Protein AF-0000000078706453 (afdb_homodimer)

Solvent-accessible surface area (backbone atoms only — not comparable to full-atom values): 15815 Å² total; per-residue (Å²): 134,84,76,73,79,71,62,78,76,78,76,76,81,75,74,75,85,82,60,60,55,85,81,41,44,54,30,27,46,33,37,34,39,45,59,53,57,76,75,46,56,53,26,55,54,39,40,42,48,39,47,6,46,48,45,36,50,68,76,36,65,79,41,66,50,44,45,57,46,61,72,40,63,81,70,66,45,67,46,39,27,22,29,65,38,68,71,56,47,52,50,49,50,51,52,29,44,75,69,64,50,60,64,32,71,26,57,46,74,90,79,69,37,78,47,20,34,12,37,56,47,33,41,41,82,62,46,50,64,57,51,70,74,46,84,55,39,76,29,71,127,132,83,77,73,79,72,64,78,77,79,76,76,80,74,74,74,84,83,61,61,54,86,82,42,43,56,30,27,46,32,38,34,39,44,60,53,58,75,74,44,56,52,23,54,53,39,39,41,49,36,48,6,47,49,45,37,49,69,76,37,64,79,39,66,49,47,45,58,45,60,71,39,63,81,70,64,44,68,46,41,28,23,27,64,38,68,70,55,47,51,52,49,51,53,53,29,42,76,67,64,51,61,63,30,72,27,56,45,76,90,80,68,38,76,48,21,34,12,37,54,46,32,40,41,82,61,47,51,63,56,51,70,73,47,84,54,39,77,30,70,124

InterPro domains:
  IPR002833 Peptidyl-tRNA hydrolase, PTH2 [PF01981] (26-127)
  IPR023476 Peptidyl-tRNA hydrolase II domain superfamily [G3DSA:3.40.1490.10] (22-135)
  IPR023476 Peptidyl-tRNA hydrolase II domain superfamily [SSF102462] (26-127)
  IPR042237 Putative peptidyl-tRNA hydrolase PTRHD1 [PTHR46194] (12-135)

pLDDT: mean 88.77, std 21.83, range [23.48, 98.94]

Organism: Batrachochytrium dendrobatidis (strain JAM81 / FGSC 10211) (NCBI:txid684364)

Secondary structure (DSSP, 8-state):
-----------GGGSS----TTTS-EEEEEEEEHHHHTTS-HHHHHHHHHHHHHHHHHH-TT-HHHHHHHTTGGG-EEEEEEESSHHHHHHHHHHHHHTT--EEEEEETTTTEEEEEEEPPEEHHHHHHHHHTSS-EE---/-----------GGGSS----TTTS-EEEEEEEEHHHHTTS-HHHHHHHHHHHHHHHHHH-TT-HHHHHHHTTGGG-EEEEEEESSHHHHHHHHHHHHHTT--EEEEEETTTTEEEEEEEPPEEHHHHHHHHHTSS-EE---

Radius of gyration: 18.77 Å; Cα contacts (8 Å, |Δi|>4): 451; chains: 2; bounding box: 36×54×50 Å

Sequence (282 aa):
MSATLDCALDSNLASRIQSNPADDPLVMYIVLRKDLAKTWPSGSMVTQACHAVTKVLAKHPTDSRVVEYLDKLETMHKVVLGIKNLGQLRKLQELMCEAAMDHEEWVELPEDTVTAIATLPYRRSVALPFFKTTRCELYKNMSATLDCALDSNLASRIQSNPADDPLVMYIVLRKDLAKTWPSGSMVTQACHAVTKVLAKHPTDSRVVEYLDKLETMHKVVLGIKNLGQLRKLQELMCEAAMDHEEWVELPEDTVTAIATLPYRRSVALPFFKTTRCELYKN

Structure (mmCIF, N/CA/C/O backbone):
data_AF-0000000078706453-model_v1
#
loop_
_entity.id
_entity.type
_entity.pdbx_description
1 polymer 'peptidyl-tRNA hydrolase'
#
loop_
_atom_site.group_PDB
_atom_site.id
_atom_site.type_symbol
_atom_site.label_atom_id
_atom_site.label_alt_id
_atom_site.label_comp_id
_atom_site.label_asym_id
_atom_site.label_entity_id
_atom_site.label_seq_id
_atom_site.pdbx_PDB_ins_code
_atom_site.Cartn_x
_atom_site.Cartn_y
_atom_site.Cartn_z
_atom_site.occupancy
_atom_site.B_iso_or_equiv
_atom_site.auth_seq_id
_atom_site.auth_comp_id
_atom_site.auth_asym_id
_atom_site.auth_atom_id
_atom_site.pdbx_PDB_model_num
ATOM 1 N N . MET A 1 1 ? 7.832 -26.594 15.102 1 23.48 1 MET A N 1
ATOM 2 C CA . MET A 1 1 ? 8.984 -26.5 14.211 1 23.48 1 MET A CA 1
ATOM 3 C C . MET A 1 1 ? 8.562 -26 12.836 1 23.48 1 MET A C 1
ATOM 5 O O . MET A 1 1 ? 8.016 -26.75 12.031 1 23.48 1 MET A O 1
ATOM 9 N N . SER A 1 2 ? 8 -24.766 12.758 1 26.67 2 SER A N 1
ATOM 10 C CA . SER A 1 2 ? 7.262 -24.156 11.656 1 26.67 2 SER A CA 1
ATOM 11 C C . SER A 1 2 ? 8.125 -24.047 10.406 1 26.67 2 SER A C 1
ATOM 13 O O . SER A 1 2 ? 9.18 -23.406 10.43 1 26.67 2 SER A O 1
ATOM 15 N N . ALA A 1 3 ? 8.211 -25.062 9.578 1 33.06 3 ALA A N 1
ATOM 16 C CA . ALA A 1 3 ? 9.078 -25.234 8.414 1 33.06 3 ALA A CA 1
ATOM 17 C C . ALA A 1 3 ? 8.891 -24.094 7.422 1 33.06 3 ALA A C 1
ATOM 19 O O . ALA A 1 3 ? 7.773 -23.844 6.949 1 33.06 3 ALA A O 1
ATOM 20 N N . THR A 1 4 ? 9.688 -23.062 7.535 1 34.81 4 THR A N 1
ATOM 21 C CA . THR A 1 4 ? 9.867 -22 6.555 1 34.81 4 THR A CA 1
ATOM 22 C C . THR A 1 4 ? 10.188 -22.578 5.18 1 34.81 4 THR A C 1
ATOM 24 O O . THR A 1 4 ? 11.188 -23.266 5.008 1 34.81 4 THR A O 1
ATOM 27 N N . LEU A 1 5 ? 9.258 -22.953 4.402 1 34.12 5 LEU A N 1
ATOM 28 C CA . LEU A 1 5 ? 9.531 -23.406 3.041 1 34.12 5 LEU A CA 1
ATOM 29 C C . LEU A 1 5 ? 10.367 -22.375 2.291 1 34.12 5 LEU A C 1
ATOM 31 O O . LEU A 1 5 ? 9.883 -21.281 1.978 1 34.12 5 LEU A O 1
ATOM 35 N N . ASP A 1 6 ? 11.602 -22.281 2.623 1 36.31 6 ASP A N 1
ATOM 36 C CA . ASP A 1 6 ? 12.555 -21.516 1.824 1 36.31 6 ASP A CA 1
ATOM 37 C C . ASP A 1 6 ? 12.516 -21.938 0.359 1 36.31 6 ASP A C 1
ATOM 39 O O . ASP A 1 6 ? 12.867 -23.078 0.027 1 36.31 6 ASP A O 1
ATOM 43 N N . CYS A 1 7 ? 11.555 -21.484 -0.383 1 41.12 7 CYS A N 1
ATOM 44 C CA . CYS A 1 7 ? 11.602 -21.734 -1.818 1 41.12 7 CYS A CA 1
ATOM 45 C C . CYS A 1 7 ? 12.961 -21.344 -2.396 1 41.12 7 CYS A C 1
ATOM 47 O O . CYS A 1 7 ? 13.406 -20.219 -2.234 1 41.12 7 CYS A O 1
ATOM 49 N N . ALA A 1 8 ? 13.938 -22.172 -2.438 1 39.06 8 ALA A N 1
ATOM 50 C CA . ALA A 1 8 ? 15.242 -22.031 -3.07 1 39.06 8 ALA A CA 1
ATOM 51 C C . ALA A 1 8 ? 15.125 -21.375 -4.445 1 39.06 8 ALA A C 1
ATOM 53 O O . ALA A 1 8 ? 14.352 -21.844 -5.289 1 39.06 8 ALA A O 1
ATOM 54 N N . LEU A 1 9 ? 15.477 -20.016 -4.652 1 38.59 9 LEU A N 1
ATOM 55 C CA . LEU A 1 9 ? 15.453 -19.062 -5.758 1 38.59 9 LEU A CA 1
ATOM 56 C C . LEU A 1 9 ? 16.312 -19.562 -6.918 1 38.59 9 LEU A C 1
ATOM 58 O O . LEU A 1 9 ? 17.5 -19.812 -6.746 1 38.59 9 LEU A O 1
ATOM 62 N N . ASP A 1 10 ? 15.875 -20.453 -7.738 1 33.09 10 ASP A N 1
ATOM 63 C CA . ASP A 1 10 ? 16.594 -20.562 -9 1 33.09 10 ASP A CA 1
ATOM 64 C C . ASP A 1 10 ? 16.516 -19.25 -9.789 1 33.09 10 ASP A C 1
ATOM 66 O O . ASP A 1 10 ? 15.422 -18.797 -10.117 1 33.09 10 ASP A O 1
ATOM 70 N N . SER A 1 11 ? 17.453 -18.281 -9.688 1 37.62 11 SER A N 1
ATOM 71 C CA . SER A 1 11 ? 17.688 -16.953 -10.242 1 37.62 11 SER A CA 1
ATOM 72 C C . SER A 1 11 ? 17.625 -16.969 -11.766 1 37.62 11 SER A C 1
ATOM 74 O O . SER A 1 11 ? 17.734 -15.914 -12.406 1 37.62 11 SER A O 1
ATOM 76 N N . ASN A 1 12 ? 17.594 -18.078 -12.484 1 36.5 12 ASN A N 1
ATOM 77 C CA . ASN A 1 12 ? 18.078 -18.078 -13.859 1 36.5 12 ASN A CA 1
ATOM 78 C C . ASN A 1 12 ? 17.031 -17.531 -14.82 1 36.5 12 ASN A C 1
ATOM 80 O O . ASN A 1 12 ? 17.234 -17.547 -16.047 1 36.5 12 ASN A O 1
ATOM 84 N N . LEU A 1 13 ? 15.789 -17.297 -14.477 1 36.09 13 LEU A N 1
ATOM 85 C CA . LEU A 1 13 ? 14.789 -17.062 -15.516 1 36.09 13 LEU A CA 1
ATOM 86 C C . LEU A 1 13 ? 14.914 -15.656 -16.094 1 36.09 13 LEU A C 1
ATOM 88 O O . LEU A 1 13 ? 14.164 -15.281 -17 1 36.09 13 LEU A O 1
ATOM 92 N N . ALA A 1 14 ? 15.836 -14.828 -15.633 1 34.28 14 ALA A N 1
ATOM 93 C CA . ALA A 1 14 ? 15.758 -13.406 -15.953 1 34.28 14 ALA A CA 1
ATOM 94 C C . ALA A 1 14 ? 16.219 -13.133 -17.375 1 34.28 14 ALA A C 1
ATOM 96 O O . ALA A 1 14 ? 16.281 -11.977 -17.812 1 34.28 14 ALA A O 1
ATOM 97 N N . SER A 1 15 ? 16.906 -13.906 -18.078 1 31.95 15 SER A N 1
ATOM 98 C CA . SER A 1 15 ? 17.75 -13.406 -19.172 1 31.95 15 SER A CA 1
ATOM 99 C C . SER A 1 15 ? 16.891 -12.961 -20.359 1 31.95 15 SER A C 1
ATOM 101 O O . SER A 1 15 ? 17.359 -12.188 -21.203 1 31.95 15 SER A O 1
ATOM 103 N N . ARG A 1 16 ? 15.891 -13.688 -20.906 1 36.03 16 ARG A N 1
ATOM 104 C CA . ARG A 1 16 ? 15.766 -13.766 -22.359 1 36.03 16 ARG A CA 1
ATOM 105 C C . ARG A 1 16 ? 15.164 -12.484 -22.938 1 36.03 16 ARG A C 1
ATOM 107 O O . ARG A 1 16 ? 15.641 -11.961 -23.938 1 36.03 16 ARG A O 1
ATOM 114 N N . ILE A 1 17 ? 13.742 -12.18 -22.891 1 39.88 17 ILE A N 1
ATOM 115 C CA . ILE A 1 17 ? 13.07 -11.492 -23.984 1 39.88 17 ILE A CA 1
ATOM 116 C C . ILE A 1 17 ? 13.125 -9.984 -23.75 1 39.88 17 ILE A C 1
ATOM 118 O O . ILE A 1 17 ? 12.625 -9.484 -22.75 1 39.88 17 ILE A O 1
ATOM 122 N N . GLN A 1 18 ? 14.031 -9.32 -24.375 1 40.59 18 GLN A N 1
ATOM 123 C CA . GLN A 1 18 ? 14.227 -7.875 -24.391 1 40.59 18 GLN A CA 1
ATOM 124 C C . GLN A 1 18 ? 12.977 -7.156 -24.906 1 40.59 18 GLN A C 1
ATOM 126 O O . GLN A 1 18 ? 12.805 -7 -26.109 1 40.59 18 GLN A O 1
ATOM 131 N N . SER A 1 19 ? 11.758 -7.5 -24.688 1 48.19 19 SER A N 1
ATOM 132 C CA . SER A 1 19 ? 10.633 -6.668 -25.109 1 48.19 19 SER A CA 1
ATOM 133 C C . SER A 1 19 ? 10.734 -5.266 -24.531 1 48.19 19 SER A C 1
ATOM 135 O O . SER A 1 19 ? 11.367 -5.059 -23.5 1 48.19 19 SER A O 1
ATOM 137 N N . ASN A 1 20 ? 10.539 -4.277 -25.406 1 54.31 20 ASN A N 1
ATOM 138 C CA . ASN A 1 20 ? 10.453 -2.889 -24.969 1 54.31 20 ASN A CA 1
ATOM 139 C C . ASN A 1 20 ? 9.695 -2.758 -23.656 1 54.31 20 ASN A C 1
ATOM 141 O O . ASN A 1 20 ? 8.562 -3.219 -23.547 1 54.31 20 ASN A O 1
ATOM 145 N N . PRO A 1 21 ? 10.453 -2.414 -22.656 1 62.72 21 PRO A N 1
ATOM 146 C CA . PRO A 1 21 ? 9.859 -2.312 -21.328 1 62.72 21 PRO A CA 1
ATOM 147 C C . PRO A 1 21 ? 8.5 -1.627 -21.328 1 62.72 21 PRO A C 1
ATOM 149 O O . PRO A 1 21 ? 7.637 -1.954 -20.516 1 62.72 21 PRO A O 1
ATOM 152 N N . ALA A 1 22 ? 8.375 -0.777 -22.234 1 68 22 ALA A N 1
ATOM 153 C CA . ALA A 1 22 ? 7.094 -0.075 -22.25 1 68 22 ALA A CA 1
ATOM 154 C C . ALA A 1 22 ? 5.957 -1.017 -22.625 1 68 22 ALA A C 1
ATOM 156 O O . ALA A 1 22 ? 4.816 -0.833 -22.203 1 68 22 ALA A O 1
ATOM 157 N N . ASP A 1 23 ? 6.219 -1.969 -23.344 1 87.25 23 ASP A N 1
ATOM 158 C CA . ASP A 1 23 ? 5.195 -2.887 -23.828 1 87.25 23 ASP A CA 1
ATOM 159 C C . ASP A 1 23 ? 4.961 -4.027 -22.844 1 87.25 23 ASP A C 1
ATOM 161 O O . ASP A 1 23 ? 3.934 -4.707 -22.891 1 87.25 23 ASP A O 1
ATOM 165 N N . ASP A 1 24 ? 5.867 -4.133 -21.969 1 96.69 24 ASP A N 1
ATOM 166 C CA . ASP A 1 24 ? 5.785 -5.184 -20.953 1 96.69 24 ASP A CA 1
ATOM 167 C C . ASP A 1 24 ? 6.211 -4.668 -19.594 1 96.69 24 ASP A C 1
ATOM 169 O O . ASP A 1 24 ? 7.277 -5.031 -19.094 1 96.69 24 ASP A O 1
ATOM 173 N N . PRO A 1 25 ? 5.367 -3.865 -18.938 1 97.62 25 PRO A N 1
ATOM 174 C CA . PRO A 1 25 ? 5.746 -3.209 -17.688 1 97.62 25 PRO A CA 1
ATOM 175 C C . PRO A 1 25 ? 5.941 -4.195 -16.547 1 97.62 25 PRO A C 1
ATOM 177 O O . PRO A 1 25 ? 5.363 -5.285 -16.562 1 97.62 25 PRO A O 1
ATOM 180 N N . LEU A 1 26 ? 6.801 -3.82 -15.594 1 98.69 26 LEU A N 1
ATOM 181 C CA . LEU A 1 26 ? 6.848 -4.488 -14.297 1 98.69 26 LEU A CA 1
ATOM 182 C C . LEU A 1 26 ? 5.594 -4.18 -13.484 1 98.69 26 LEU A C 1
ATOM 184 O O . LEU A 1 26 ? 5.184 -3.021 -13.383 1 98.69 26 LEU A O 1
ATOM 188 N N . VAL A 1 27 ? 5.016 -5.289 -12.922 1 98.81 27 VAL A N 1
ATOM 189 C CA . VAL A 1 27 ? 3.771 -5.164 -12.164 1 98.81 27 VAL A CA 1
ATOM 190 C C . VAL A 1 27 ? 3.9 -5.898 -10.828 1 98.81 27 VAL A C 1
ATOM 192 O O . VAL A 1 27 ? 4.375 -7.035 -10.781 1 98.81 27 VAL A O 1
ATOM 195 N N . MET A 1 28 ? 3.553 -5.25 -9.75 1 98.94 28 MET A N 1
ATOM 196 C CA . MET A 1 28 ? 3.391 -5.926 -8.461 1 98.94 28 MET A CA 1
ATOM 197 C C . MET A 1 28 ? 1.955 -6.406 -8.281 1 98.94 28 MET A C 1
ATOM 199 O O . MET A 1 28 ? 1.01 -5.652 -8.516 1 98.94 28 MET A O 1
ATOM 203 N N . TYR A 1 29 ? 1.796 -7.641 -7.906 1 98.94 29 TYR A N 1
ATOM 204 C CA . TYR A 1 29 ? 0.479 -8.172 -7.578 1 98.94 29 TYR A CA 1
ATOM 205 C C . TYR A 1 29 ? 0.289 -8.266 -6.066 1 98.94 29 TYR A C 1
ATOM 207 O O . TYR A 1 29 ? 1.188 -8.703 -5.348 1 98.94 29 TYR A O 1
ATOM 215 N N . ILE A 1 30 ? -0.858 -7.852 -5.629 1 98.94 30 ILE A N 1
ATOM 216 C CA . ILE A 1 30 ? -1.277 -7.891 -4.234 1 98.94 30 ILE A CA 1
ATOM 217 C C . ILE A 1 30 ? -2.551 -8.727 -4.098 1 98.94 30 ILE A C 1
ATOM 219 O O . ILE A 1 30 ? -3.494 -8.555 -4.875 1 98.94 30 ILE A O 1
ATOM 223 N N . VAL A 1 31 ? -2.566 -9.617 -3.152 1 98.94 31 VAL A N 1
ATOM 224 C CA . VAL A 1 31 ? -3.732 -10.477 -2.963 1 98.94 31 VAL A CA 1
ATOM 225 C C . VAL A 1 31 ? -4.289 -10.281 -1.555 1 98.94 31 VAL A C 1
ATOM 227 O O . VAL A 1 31 ? -3.568 -10.438 -0.568 1 98.94 31 VAL A O 1
ATOM 230 N N . LEU A 1 32 ? -5.523 -9.992 -1.496 1 98.94 32 LEU A N 1
ATOM 231 C CA . LEU A 1 32 ? -6.223 -9.781 -0.233 1 98.94 32 LEU A CA 1
ATOM 232 C C . LEU A 1 32 ? -7.223 -10.898 0.034 1 98.94 32 LEU A C 1
ATOM 234 O O . LEU A 1 32 ? -7.898 -11.367 -0.886 1 98.94 32 LEU A O 1
ATOM 238 N N . ARG A 1 33 ? -7.301 -11.266 1.287 1 98.81 33 ARG A N 1
ATOM 239 C CA . ARG A 1 33 ? -8.336 -12.211 1.696 1 98.81 33 ARG A CA 1
ATOM 240 C C . ARG A 1 33 ? -9.711 -11.562 1.684 1 98.81 33 ARG A C 1
ATOM 242 O O . ARG A 1 33 ? -9.961 -10.617 2.434 1 98.81 33 ARG A O 1
ATOM 249 N N . LYS A 1 34 ? -10.633 -12.141 0.997 1 98.56 34 LYS A N 1
ATOM 250 C CA . LYS A 1 34 ? -11.961 -11.57 0.811 1 98.56 34 LYS A CA 1
ATOM 251 C C . LYS A 1 34 ? -12.859 -11.875 2.004 1 98.56 34 LYS A C 1
ATOM 253 O O . LYS A 1 34 ? -13.781 -11.109 2.307 1 98.56 34 LYS A O 1
ATOM 258 N N . ASP A 1 35 ? -12.695 -13.008 2.65 1 98.5 35 ASP A N 1
ATOM 259 C CA . ASP A 1 35 ? -13.508 -13.312 3.822 1 98.5 35 ASP A CA 1
ATOM 260 C C . ASP A 1 35 ? -13.32 -12.258 4.91 1 98.5 35 ASP A C 1
ATOM 262 O O . ASP A 1 35 ? -14.273 -11.898 5.609 1 98.5 35 ASP A O 1
ATOM 266 N N . LEU A 1 36 ? -12.109 -11.695 5.062 1 98.38 36 LEU A N 1
ATOM 267 C CA . LEU A 1 36 ? -11.844 -10.641 6.027 1 98.38 36 LEU A CA 1
ATOM 268 C C . LEU A 1 36 ? -12.523 -9.344 5.613 1 98.38 36 LEU A C 1
ATOM 270 O O . LEU A 1 36 ? -13 -8.586 6.461 1 98.38 36 LEU A O 1
ATOM 274 N N . ALA A 1 37 ? -12.578 -9.125 4.371 1 97.25 37 ALA A N 1
ATOM 275 C CA . ALA A 1 37 ? -13.141 -7.883 3.836 1 97.25 37 ALA A CA 1
ATOM 276 C C . ALA A 1 37 ? -14.633 -7.777 4.141 1 97.25 37 ALA A C 1
ATOM 278 O O . ALA A 1 37 ? -15.211 -6.691 4.051 1 97.25 37 ALA A O 1
ATOM 279 N N . LYS A 1 38 ? -15.266 -8.836 4.422 1 96.44 38 LYS A N 1
ATOM 280 C CA . LYS A 1 38 ? -16.688 -8.836 4.746 1 96.44 38 LYS A CA 1
ATOM 281 C C . LYS A 1 38 ? -16.938 -8.188 6.105 1 96.44 38 LYS A C 1
ATOM 283 O O . LYS A 1 38 ? -18.031 -7.66 6.348 1 96.44 38 LYS A O 1
ATOM 288 N N . THR A 1 39 ? -15.93 -8.281 6.957 1 96.25 39 THR A N 1
ATOM 289 C CA . THR A 1 39 ? -16.188 -7.816 8.312 1 96.25 39 THR A CA 1
ATOM 290 C C . THR A 1 39 ? -15.227 -6.695 8.695 1 96.25 39 THR A C 1
ATOM 292 O O . THR A 1 39 ? -15.516 -5.898 9.594 1 96.25 39 THR A O 1
ATOM 295 N N . TRP A 1 40 ? -14.125 -6.656 8.078 1 97.25 40 TRP A N 1
ATOM 296 C CA . TRP A 1 40 ? -13.156 -5.609 8.383 1 97.25 40 TRP A CA 1
ATOM 297 C C . TRP A 1 40 ? -13.469 -4.332 7.617 1 97.25 40 TRP A C 1
ATOM 299 O O . TRP A 1 40 ? -13.891 -4.383 6.457 1 97.25 40 TRP A O 1
ATOM 309 N N . PRO A 1 41 ? -13.172 -3.184 8.242 1 96.81 41 PRO A N 1
ATOM 310 C CA . PRO A 1 41 ? -13.375 -1.922 7.523 1 96.81 41 PRO A CA 1
ATOM 311 C C . PRO A 1 41 ? -12.484 -1.801 6.285 1 96.81 41 PRO A C 1
ATOM 313 O O . PRO A 1 41 ? -11.375 -2.344 6.258 1 96.81 41 PRO A O 1
ATOM 316 N N . SER A 1 42 ? -12.953 -1.025 5.289 1 97.44 42 SER A N 1
ATOM 317 C CA . SER A 1 42 ? -12.227 -0.861 4.035 1 97.44 42 SER A CA 1
ATOM 318 C C . SER A 1 42 ? -10.844 -0.269 4.277 1 97.44 42 SER A C 1
ATOM 320 O O . SER A 1 42 ? -9.867 -0.686 3.648 1 97.44 42 SER A O 1
ATOM 322 N N . GLY A 1 43 ? -10.781 0.748 5.152 1 98.19 43 GLY A N 1
ATOM 323 C CA . GLY A 1 43 ? -9.484 1.321 5.48 1 98.19 43 GLY A CA 1
ATOM 324 C C . GLY A 1 43 ? -8.484 0.293 5.98 1 98.19 43 GLY A C 1
ATOM 325 O O . GLY A 1 43 ? -7.301 0.363 5.652 1 98.19 43 GLY A O 1
ATOM 326 N N . SER A 1 44 ? -8.969 -0.648 6.773 1 97.88 44 SER A N 1
ATOM 327 C CA . SER A 1 44 ? -8.109 -1.714 7.281 1 97.88 44 SER A CA 1
ATOM 328 C C . SER A 1 44 ? -7.621 -2.615 6.152 1 97.88 44 SER A C 1
ATOM 330 O O . SER A 1 44 ? -6.465 -3.037 6.148 1 97.88 44 SER A O 1
ATOM 332 N N . MET A 1 45 ? -8.469 -2.934 5.23 1 98.56 45 MET A N 1
ATOM 333 C CA . MET A 1 45 ? -8.062 -3.773 4.109 1 98.56 45 MET A CA 1
ATOM 334 C C . MET A 1 45 ? -6.992 -3.08 3.271 1 98.56 45 MET A C 1
ATOM 336 O O . MET A 1 45 ? -6.016 -3.707 2.863 1 98.56 45 MET A O 1
ATOM 340 N N . VAL A 1 46 ? -7.195 -1.785 3.012 1 98.81 46 VAL A N 1
ATOM 341 C CA . VAL A 1 46 ? -6.18 -1.007 2.314 1 98.81 46 VAL A CA 1
ATOM 342 C C . VAL A 1 46 ? -4.859 -1.073 3.08 1 98.81 46 VAL A C 1
ATOM 344 O O . VAL A 1 46 ? -3.799 -1.28 2.488 1 98.81 46 VAL A O 1
ATOM 347 N N . THR A 1 47 ? -4.949 -0.957 4.355 1 98.81 47 THR A N 1
ATOM 348 C CA . THR A 1 47 ? -3.777 -0.982 5.223 1 98.81 47 THR A CA 1
ATOM 349 C C . THR A 1 47 ? -3.025 -2.301 5.078 1 98.81 47 THR A C 1
ATOM 351 O O . THR A 1 47 ? -1.795 -2.314 4.992 1 98.81 47 THR A O 1
ATOM 354 N N . GLN A 1 48 ? -3.717 -3.404 5.059 1 98.88 48 GLN A N 1
ATOM 355 C CA . GLN A 1 48 ? -3.084 -4.715 4.941 1 98.88 48 GLN A CA 1
ATOM 356 C C . GLN A 1 48 ? -2.307 -4.832 3.631 1 98.88 48 GLN A C 1
ATOM 358 O O . GLN A 1 48 ? -1.185 -5.34 3.613 1 98.88 48 GLN A O 1
ATOM 363 N N . ALA A 1 49 ? -2.924 -4.355 2.557 1 98.94 49 ALA A N 1
ATOM 364 C CA . ALA A 1 49 ? -2.236 -4.34 1.268 1 98.94 49 ALA A CA 1
ATOM 365 C C . ALA A 1 49 ? -0.957 -3.512 1.339 1 98.94 49 ALA A C 1
ATOM 367 O O . ALA A 1 49 ? 0.102 -3.953 0.887 1 98.94 49 ALA A O 1
ATOM 368 N N . CYS A 1 50 ? -1.051 -2.336 1.885 1 98.94 50 CYS A N 1
ATOM 369 C CA . CYS A 1 50 ? 0.092 -1.436 1.988 1 98.94 50 CYS A CA 1
ATOM 370 C C . CYS A 1 50 ? 1.209 -2.064 2.812 1 98.94 50 CYS A C 1
ATOM 372 O O . CYS A 1 50 ? 2.389 -1.891 2.504 1 98.94 50 CYS A O 1
ATOM 374 N N . HIS A 1 51 ? 0.818 -2.795 3.865 1 98.94 51 HIS A N 1
ATOM 375 C CA . HIS A 1 51 ? 1.822 -3.475 4.676 1 98.94 51 HIS A CA 1
ATOM 376 C C . HIS A 1 51 ? 2.562 -4.531 3.863 1 98.94 51 HIS A C 1
ATOM 378 O O . HIS A 1 51 ? 3.793 -4.605 3.906 1 98.94 51 HIS A O 1
ATOM 384 N N . ALA A 1 52 ? 1.841 -5.332 3.186 1 98.94 52 ALA A N 1
ATOM 385 C CA . ALA A 1 52 ? 2.461 -6.383 2.379 1 98.94 52 ALA A CA 1
ATOM 386 C C . ALA A 1 52 ? 3.412 -5.789 1.344 1 98.94 52 ALA A C 1
ATOM 388 O O . ALA A 1 52 ? 4.527 -6.281 1.16 1 98.94 52 ALA A O 1
ATOM 389 N N . VAL A 1 53 ? 2.988 -4.703 0.676 1 98.94 53 VAL A N 1
ATOM 390 C CA . VAL A 1 53 ? 3.795 -4.035 -0.338 1 98.94 53 VAL A CA 1
ATOM 391 C C . VAL A 1 53 ? 5.066 -3.475 0.3 1 98.94 53 VAL A C 1
ATOM 393 O O . VAL A 1 53 ? 6.168 -3.674 -0.217 1 98.94 53 VAL A O 1
ATOM 396 N N . THR A 1 54 ? 4.883 -2.844 1.411 1 98.94 54 THR A N 1
ATOM 397 C CA . THR A 1 54 ? 6.031 -2.289 2.117 1 98.94 54 THR A CA 1
ATOM 398 C C . THR A 1 54 ? 7.02 -3.391 2.496 1 98.94 54 THR A C 1
ATOM 400 O O . THR A 1 54 ? 8.227 -3.242 2.303 1 98.94 54 THR A O 1
ATOM 403 N N . LYS A 1 55 ? 6.48 -4.449 3.002 1 98.88 55 LYS A N 1
ATOM 404 C CA . LYS A 1 55 ? 7.32 -5.547 3.465 1 98.88 55 LYS A CA 1
ATOM 405 C C . LYS A 1 55 ? 8.148 -6.129 2.322 1 98.88 55 LYS A C 1
ATOM 407 O O . LYS A 1 55 ? 9.359 -6.328 2.461 1 98.88 55 LYS A O 1
ATOM 412 N N . VAL A 1 56 ? 7.555 -6.391 1.21 1 98.75 56 VAL A N 1
ATOM 413 C CA . VAL A 1 56 ? 8.273 -7.043 0.122 1 98.75 56 VAL A CA 1
ATOM 414 C C . VAL A 1 56 ? 9.359 -6.113 -0.412 1 98.75 56 VAL A C 1
ATOM 416 O O . VAL A 1 56 ? 10.469 -6.555 -0.73 1 98.75 56 VAL A O 1
ATOM 419 N N . LEU A 1 57 ? 9.086 -4.828 -0.506 1 98.69 57 LEU A N 1
ATOM 420 C CA . LEU A 1 57 ? 10.078 -3.871 -0.981 1 98.69 57 LEU A CA 1
ATOM 421 C C . LEU A 1 57 ? 11.227 -3.73 0.018 1 98.69 57 LEU A C 1
ATOM 423 O O . LEU A 1 57 ? 12.391 -3.648 -0.373 1 98.69 57 LEU A O 1
ATOM 427 N N . ALA A 1 58 ? 10.883 -3.725 1.261 1 98.69 58 ALA A N 1
ATOM 428 C CA . ALA A 1 58 ? 11.883 -3.576 2.314 1 98.69 58 ALA A CA 1
ATOM 429 C C . ALA A 1 58 ? 12.797 -4.801 2.383 1 98.69 58 ALA A C 1
ATOM 431 O O . ALA A 1 58 ? 13.992 -4.68 2.672 1 98.69 58 ALA A O 1
ATOM 432 N N . LYS A 1 59 ? 12.305 -5.918 2.117 1 98.62 59 LYS A N 1
ATOM 433 C CA . LYS A 1 59 ? 13.055 -7.16 2.252 1 98.62 59 LYS A CA 1
ATOM 434 C C . LYS A 1 59 ? 13.945 -7.398 1.036 1 98.62 59 LYS A C 1
ATOM 436 O O . LYS A 1 59 ? 14.891 -8.188 1.097 1 98.62 59 LYS A O 1
ATOM 441 N N . HIS A 1 60 ? 13.648 -6.727 -0.072 1 98.38 60 HIS A N 1
ATOM 442 C CA . HIS A 1 60 ? 14.375 -7.016 -1.304 1 98.38 60 HIS A CA 1
ATOM 443 C C . HIS A 1 60 ? 14.852 -5.73 -1.978 1 98.38 60 HIS A C 1
ATOM 445 O O . HIS A 1 60 ? 14.633 -5.535 -3.176 1 98.38 60 HIS A O 1
ATOM 451 N N . PRO A 1 61 ? 15.547 -4.906 -1.296 1 97.31 61 PRO A N 1
ATOM 452 C CA . PRO A 1 61 ? 15.875 -3.58 -1.826 1 97.31 61 PRO A CA 1
ATOM 453 C C . PRO A 1 61 ? 16.875 -3.635 -2.977 1 97.31 61 PRO A C 1
ATOM 455 O O . PRO A 1 61 ? 16.922 -2.719 -3.803 1 97.31 61 PRO A O 1
ATOM 458 N N . THR A 1 62 ? 17.672 -4.699 -3.053 1 98 62 THR A N 1
ATOM 459 C CA . THR A 1 62 ? 18.719 -4.75 -4.066 1 98 62 THR A CA 1
ATOM 460 C C . THR A 1 62 ? 18.328 -5.676 -5.211 1 98 62 THR A C 1
ATOM 462 O O . THR A 1 62 ? 19.094 -5.887 -6.145 1 98 62 THR A O 1
ATOM 465 N N . ASP A 1 63 ? 17.172 -6.336 -5.07 1 98.62 63 ASP A N 1
ATOM 466 C CA . ASP A 1 63 ? 16.688 -7.137 -6.191 1 98.62 63 ASP A CA 1
ATOM 467 C C . ASP A 1 63 ? 16.531 -6.281 -7.449 1 98.62 63 ASP A C 1
ATOM 469 O O . ASP A 1 63 ? 15.969 -5.188 -7.395 1 98.62 63 ASP A O 1
ATOM 473 N N . SER A 1 64 ? 17.047 -6.773 -8.555 1 98.56 64 SER A N 1
ATOM 474 C CA . SER A 1 64 ? 17.078 -5.992 -9.789 1 98.56 64 SER A CA 1
ATOM 475 C C . SER A 1 64 ? 15.68 -5.594 -10.242 1 98.56 64 SER A C 1
ATOM 477 O O . SER A 1 64 ? 15.492 -4.523 -10.82 1 98.56 64 SER A O 1
ATOM 479 N N . ARG A 1 65 ? 14.711 -6.352 -10.031 1 98.44 65 ARG A N 1
ATOM 480 C CA . ARG A 1 65 ? 13.336 -6.035 -10.398 1 98.44 65 ARG A CA 1
ATOM 481 C C . ARG A 1 65 ? 12.805 -4.871 -9.57 1 98.44 65 ARG A C 1
ATOM 483 O O . ARG A 1 65 ? 12.109 -3.996 -10.094 1 98.44 65 ARG A O 1
ATOM 490 N N . VAL A 1 66 ? 13.102 -4.941 -8.281 1 98.75 66 VAL A N 1
ATOM 491 C CA . VAL A 1 66 ? 12.664 -3.871 -7.387 1 98.75 66 VAL A CA 1
ATOM 492 C C . VAL A 1 66 ? 13.352 -2.564 -7.773 1 98.75 66 VAL A C 1
ATOM 494 O O . VAL A 1 66 ? 12.703 -1.52 -7.871 1 98.75 66 VAL A O 1
ATOM 497 N N . VAL A 1 67 ? 14.648 -2.643 -8.039 1 98.69 67 VAL A N 1
ATOM 498 C CA . VAL A 1 67 ? 15.422 -1.464 -8.414 1 98.69 67 VAL A CA 1
ATOM 499 C C . VAL A 1 67 ? 14.852 -0.857 -9.695 1 98.69 67 VAL A C 1
ATOM 501 O O . VAL A 1 67 ? 14.602 0.348 -9.766 1 98.69 67 VAL A O 1
ATOM 504 N N . GLU A 1 68 ? 14.648 -1.645 -10.688 1 98.38 68 GLU A N 1
ATOM 505 C CA . GLU A 1 68 ? 14.094 -1.166 -11.9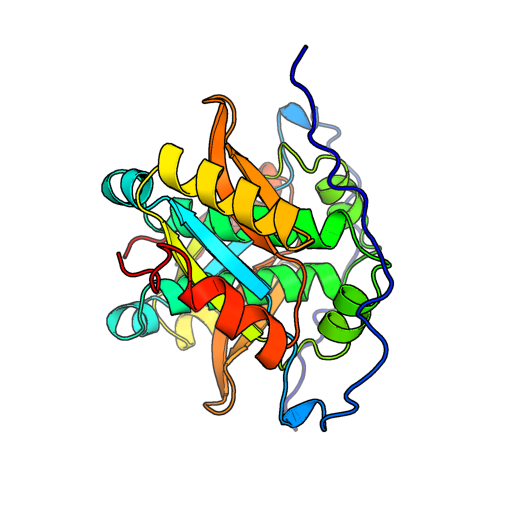53 1 98.38 68 GLU A CA 1
ATOM 506 C C . GLU A 1 68 ? 12.695 -0.573 -11.75 1 98.38 68 GLU A C 1
ATOM 508 O O . GLU A 1 68 ? 12.375 0.467 -12.328 1 98.38 68 GLU A O 1
ATOM 513 N N . TYR A 1 69 ? 11.961 -1.209 -11 1 98.75 69 TYR A N 1
ATOM 514 C CA . TYR A 1 69 ? 10.594 -0.807 -10.703 1 98.75 69 TYR A CA 1
ATOM 515 C C . TYR A 1 69 ? 10.562 0.575 -10.055 1 98.75 69 TYR A C 1
ATOM 517 O O . TYR A 1 69 ? 9.773 1.436 -10.461 1 98.75 69 TYR A O 1
ATOM 525 N N . LEU A 1 70 ? 11.445 0.815 -9.117 1 98.5 70 LEU A N 1
ATOM 526 C CA . LEU A 1 70 ? 11.453 2.055 -8.344 1 98.5 70 LEU A CA 1
ATOM 527 C C . LEU A 1 70 ? 12.164 3.164 -9.109 1 98.5 70 LEU A C 1
ATOM 529 O O . LEU A 1 70 ? 12.055 4.34 -8.758 1 98.5 70 LEU A O 1
ATOM 533 N N . ASP A 1 71 ? 12.836 2.826 -10.164 1 97.38 71 ASP A N 1
ATOM 534 C CA . ASP A 1 71 ? 13.469 3.816 -11.031 1 97.38 71 ASP A CA 1
ATOM 535 C C . ASP A 1 71 ? 12.422 4.586 -11.836 1 97.38 71 ASP A C 1
ATOM 537 O O . ASP A 1 71 ? 12.703 5.668 -12.352 1 97.38 71 ASP A O 1
ATOM 541 N N . LYS A 1 72 ? 11.266 4.07 -11.953 1 95.94 72 LYS A N 1
ATOM 542 C CA . LYS A 1 72 ? 10.156 4.703 -12.648 1 95.94 72 LYS A CA 1
ATOM 543 C C . LYS A 1 72 ? 8.992 4.973 -11.703 1 95.94 72 LYS A C 1
ATOM 545 O O . LYS A 1 72 ? 7.863 4.543 -11.953 1 95.94 72 LYS A O 1
ATOM 550 N N . LEU A 1 73 ? 9.203 5.766 -10.781 1 97.5 73 LEU A N 1
ATOM 551 C CA . LEU A 1 73 ? 8.344 5.953 -9.625 1 97.5 73 LEU A CA 1
ATOM 552 C C . LEU A 1 73 ? 6.984 6.512 -10.039 1 97.5 73 LEU A C 1
ATOM 554 O O . LEU A 1 73 ? 5.965 6.215 -9.406 1 97.5 73 LEU A O 1
ATOM 558 N N . GLU A 1 74 ? 6.922 7.211 -11.117 1 97.12 74 GLU A N 1
ATOM 559 C CA . GLU A 1 74 ? 5.688 7.906 -11.484 1 97.12 74 GLU A CA 1
ATOM 560 C C . GLU A 1 74 ? 4.793 7.016 -12.344 1 97.12 74 GLU A C 1
ATOM 562 O O . GLU A 1 74 ? 3.652 7.375 -12.641 1 97.12 74 GLU A O 1
ATOM 567 N N . THR A 1 75 ? 5.332 5.859 -12.758 1 97 75 THR A N 1
ATOM 568 C CA . THR A 1 75 ? 4.578 5.004 -13.672 1 97 75 THR A CA 1
ATOM 569 C C . THR A 1 75 ? 4.562 3.562 -13.172 1 97 75 THR A C 1
ATOM 571 O O . THR A 1 75 ? 4.582 2.625 -13.969 1 97 75 THR A O 1
ATOM 574 N N . MET A 1 76 ? 4.645 3.391 -11.891 1 98.31 76 MET A N 1
ATOM 575 C CA . MET A 1 76 ? 4.539 2.057 -11.312 1 98.31 76 MET A CA 1
ATOM 576 C C . MET A 1 76 ? 3.168 1.449 -11.586 1 98.31 76 MET A C 1
ATOM 578 O O . MET A 1 76 ? 2.164 2.162 -11.617 1 98.31 76 MET A O 1
ATOM 582 N N . HIS A 1 77 ? 3.143 0.123 -11.758 1 98.44 77 HIS A N 1
ATOM 583 C CA . HIS A 1 77 ? 1.896 -0.612 -11.938 1 98.44 77 HIS A CA 1
ATOM 584 C C . HIS A 1 77 ? 1.697 -1.644 -10.836 1 98.44 77 HIS A C 1
ATOM 586 O O . HIS A 1 77 ? 2.629 -2.373 -10.484 1 98.44 77 HIS A O 1
ATOM 592 N N . LYS A 1 78 ? 0.474 -1.685 -10.305 1 98.75 78 LYS A N 1
ATOM 593 C CA . LYS A 1 78 ? 0.049 -2.707 -9.352 1 98.75 78 LYS A CA 1
ATOM 594 C C . LYS A 1 78 ? -1.334 -3.246 -9.703 1 98.75 78 LYS A C 1
ATOM 596 O O . LYS A 1 78 ? -2.146 -2.541 -10.305 1 98.75 78 LYS A O 1
ATOM 601 N N . VAL A 1 79 ? -1.52 -4.465 -9.344 1 98.75 79 VAL A N 1
ATOM 602 C CA . VAL A 1 79 ? -2.828 -5.098 -9.461 1 98.75 79 VAL A CA 1
ATOM 603 C C . VAL A 1 79 ? -3.23 -5.711 -8.125 1 98.75 79 VAL A C 1
ATOM 605 O O . VAL A 1 79 ? -2.445 -6.43 -7.5 1 98.75 79 VAL A O 1
ATOM 608 N N . VAL A 1 80 ? -4.43 -5.43 -7.727 1 98.94 80 VAL A N 1
ATOM 609 C CA . VAL A 1 80 ? -4.945 -5.988 -6.48 1 98.94 80 VAL A CA 1
ATOM 610 C C . VAL A 1 80 ? -5.98 -7.066 -6.785 1 98.94 80 VAL A C 1
ATOM 612 O O . VAL A 1 80 ? -6.98 -6.805 -7.457 1 98.94 80 VAL A O 1
ATOM 615 N N . LEU A 1 81 ? -5.723 -8.234 -6.289 1 98.94 81 LEU A N 1
ATOM 616 C CA . LEU A 1 81 ? -6.594 -9.391 -6.445 1 98.94 81 LEU A CA 1
ATOM 617 C C . LEU A 1 81 ? -7.176 -9.82 -5.102 1 98.94 81 LEU A C 1
ATOM 619 O O . LEU A 1 81 ? -6.707 -9.375 -4.047 1 98.94 81 LEU A O 1
ATOM 623 N N . GLY A 1 82 ? -8.219 -10.57 -5.18 1 98.81 82 GLY A N 1
ATOM 624 C CA . GLY A 1 82 ? -8.836 -11.172 -4.012 1 98.81 82 GLY A CA 1
ATOM 625 C C . GLY A 1 82 ? -8.781 -12.688 -4.02 1 98.81 82 GLY A C 1
ATOM 626 O O . GLY A 1 82 ? -8.789 -13.305 -5.086 1 98.81 82 GLY A O 1
ATOM 627 N N . ILE A 1 83 ? -8.695 -13.234 -2.881 1 98.88 83 ILE A N 1
ATOM 628 C CA . ILE A 1 83 ? -8.742 -14.68 -2.68 1 98.88 83 ILE A CA 1
ATOM 629 C C . ILE A 1 83 ? -9.75 -15.008 -1.577 1 98.88 83 ILE A C 1
ATOM 631 O O . ILE A 1 83 ? -9.875 -14.273 -0.599 1 98.88 83 ILE A O 1
ATOM 635 N N . LYS A 1 84 ? -10.359 -16.062 -1.635 1 98.38 84 LYS A N 1
ATOM 636 C CA . LYS A 1 84 ? -11.57 -16.328 -0.874 1 98.38 84 LYS A CA 1
ATOM 637 C C . LYS A 1 84 ? -11.289 -16.375 0.625 1 98.38 84 LYS A C 1
ATOM 639 O O . LYS A 1 84 ? -12.031 -15.789 1.421 1 98.38 84 LYS A O 1
ATOM 644 N N . ASN A 1 85 ? -10.281 -17.203 1.026 1 98.5 85 ASN A N 1
ATOM 645 C CA . ASN A 1 85 ? -10.008 -17.453 2.436 1 98.5 85 ASN A CA 1
ATOM 646 C C . ASN A 1 85 ? -8.57 -17.922 2.648 1 98.5 85 ASN A C 1
ATOM 648 O O . ASN A 1 85 ? -7.777 -17.953 1.702 1 98.5 85 ASN A O 1
ATOM 652 N N . LEU A 1 86 ? -8.258 -18.219 3.893 1 98.75 86 LEU A N 1
ATOM 653 C CA . LEU A 1 86 ? -6.895 -18.609 4.246 1 98.75 86 LEU A CA 1
ATOM 654 C C . LEU A 1 86 ? -6.473 -19.875 3.506 1 98.75 86 LEU A C 1
ATOM 656 O O . LEU A 1 86 ? -5.34 -19.969 3.035 1 98.75 86 LEU A O 1
ATOM 660 N N . GLY A 1 87 ? -7.332 -20.844 3.479 1 98.81 87 GLY A N 1
ATOM 661 C CA . GLY A 1 87 ? -7.008 -22.078 2.781 1 98.81 87 GLY A CA 1
ATOM 662 C C . GLY A 1 87 ? -6.578 -21.859 1.344 1 98.81 87 GLY A C 1
ATOM 663 O O . GLY A 1 87 ? -5.562 -22.406 0.902 1 98.81 87 GLY A O 1
ATOM 664 N N . GLN A 1 88 ? -7.328 -21.078 0.616 1 98.81 88 GLN A N 1
ATOM 665 C CA . GLN A 1 88 ? -7 -20.781 -0.774 1 98.81 88 GLN A CA 1
ATOM 666 C C . GLN A 1 88 ? -5.734 -19.922 -0.871 1 98.81 88 GLN A C 1
ATOM 668 O O . GLN A 1 88 ? -4.957 -20.078 -1.817 1 98.81 88 GLN A O 1
ATOM 673 N N . LEU A 1 89 ? -5.547 -19.094 0.041 1 98.88 89 LEU A N 1
ATOM 674 C CA . LEU A 1 89 ? -4.32 -18.297 0.061 1 98.88 89 LEU A CA 1
ATOM 675 C C . LEU A 1 89 ? -3.098 -19.188 0.234 1 98.88 89 LEU A C 1
ATOM 677 O O . LEU A 1 89 ? -2.07 -18.984 -0.413 1 98.88 89 LEU A O 1
ATOM 681 N N . ARG A 1 90 ? -3.172 -20.188 1.1 1 98.88 90 ARG A N 1
ATOM 682 C CA . ARG A 1 90 ? -2.072 -21.125 1.309 1 98.88 90 ARG A CA 1
ATOM 683 C C . ARG A 1 90 ? -1.794 -21.938 0.046 1 98.88 90 ARG A C 1
ATOM 685 O O . ARG A 1 90 ? -0.636 -22.141 -0.318 1 98.88 90 ARG A O 1
ATOM 692 N N . LYS A 1 91 ? -2.781 -22.328 -0.541 1 98.81 91 LYS A N 1
ATOM 693 C CA . LYS A 1 91 ? -2.609 -23.031 -1.81 1 98.81 91 LYS A CA 1
ATOM 694 C C . LYS A 1 91 ? -1.932 -22.141 -2.844 1 98.81 91 LYS A C 1
ATOM 696 O O . LYS A 1 91 ? -1.067 -22.594 -3.596 1 98.81 91 LYS A O 1
ATOM 701 N N . LEU A 1 92 ? -2.396 -20.906 -2.949 1 98.88 92 LEU A N 1
ATOM 702 C CA . LEU A 1 92 ? -1.761 -19.938 -3.842 1 98.88 92 LEU A CA 1
ATOM 703 C C . LEU A 1 92 ? -0.269 -19.828 -3.545 1 98.88 92 LEU A C 1
ATOM 705 O O . LEU A 1 92 ? 0.552 -19.812 -4.465 1 98.88 92 LEU A O 1
ATOM 709 N N . GLN A 1 93 ? 0.091 -19.703 -2.326 1 98.81 93 GLN A N 1
ATOM 710 C CA . GLN A 1 93 ? 1.493 -19.578 -1.944 1 98.81 93 GLN A CA 1
ATOM 711 C C . GLN A 1 93 ? 2.295 -20.812 -2.367 1 98.81 93 GLN A C 1
ATOM 713 O O . GLN A 1 93 ? 3.447 -20.688 -2.787 1 98.81 93 GLN A O 1
ATOM 718 N N . GLU A 1 94 ? 1.687 -21.953 -2.164 1 98.69 94 GLU A N 1
ATOM 719 C CA . GLU A 1 94 ? 2.336 -23.172 -2.637 1 98.69 94 GLU A CA 1
ATOM 720 C C . GLU A 1 94 ? 2.611 -23.109 -4.137 1 98.69 94 GLU A C 1
ATOM 722 O O . GLU A 1 94 ? 3.709 -23.453 -4.586 1 98.69 94 GLU A O 1
ATOM 727 N N . LEU A 1 95 ? 1.621 -22.703 -4.859 1 98.69 95 LEU A N 1
ATOM 728 C CA . LEU A 1 95 ? 1.772 -22.547 -6.305 1 98.69 95 LEU A CA 1
ATOM 729 C C . LEU A 1 95 ? 2.861 -21.547 -6.637 1 98.69 95 LEU A C 1
ATOM 731 O O . LEU A 1 95 ? 3.65 -21.75 -7.562 1 98.69 95 LEU A O 1
ATOM 735 N N . MET A 1 96 ? 2.887 -20.469 -5.957 1 98.69 96 MET A N 1
ATOM 736 C CA . MET A 1 96 ? 3.889 -19.422 -6.172 1 98.69 96 MET A CA 1
ATOM 737 C C . MET A 1 96 ? 5.293 -19.953 -5.898 1 98.69 96 MET A C 1
ATOM 739 O O . MET A 1 96 ? 6.234 -19.625 -6.625 1 98.69 96 MET A O 1
ATOM 743 N N . CYS A 1 97 ? 5.406 -20.734 -4.871 1 98.06 97 CYS A N 1
ATOM 744 C CA . CYS A 1 97 ? 6.695 -21.344 -4.559 1 98.06 97 CYS A CA 1
ATOM 745 C C . CYS A 1 97 ? 7.141 -22.266 -5.68 1 98.06 97 CYS A C 1
ATOM 747 O O . CYS A 1 97 ? 8.305 -22.25 -6.09 1 98.06 97 CYS A O 1
ATOM 749 N N . GLU A 1 98 ? 6.324 -23.031 -6.133 1 97.94 98 GLU A N 1
ATOM 750 C CA . GLU A 1 98 ? 6.629 -23.938 -7.227 1 97.94 98 GLU A CA 1
ATOM 751 C C . GLU A 1 98 ? 7.059 -23.188 -8.477 1 97.94 98 GLU A C 1
ATOM 753 O O . GLU A 1 98 ? 7.926 -23.641 -9.227 1 97.94 98 GLU A O 1
ATOM 758 N N . ALA A 1 99 ? 6.461 -22.047 -8.672 1 97.75 99 ALA A N 1
ATOM 759 C CA . ALA A 1 99 ? 6.75 -21.234 -9.852 1 97.75 99 ALA A CA 1
ATOM 760 C C . ALA A 1 99 ? 7.914 -20.281 -9.594 1 97.75 99 ALA A C 1
ATOM 762 O O . ALA A 1 99 ? 8.25 -19.453 -10.445 1 97.75 99 ALA A O 1
ATOM 763 N N . ALA A 1 100 ? 8.438 -20.281 -8.383 1 97.5 100 ALA A N 1
ATOM 764 C CA . ALA A 1 100 ? 9.531 -19.406 -7.961 1 97.5 100 ALA A CA 1
ATOM 765 C C . ALA A 1 100 ? 9.133 -17.938 -8.055 1 97.5 100 ALA A C 1
ATOM 767 O O . ALA A 1 100 ? 9.906 -17.109 -8.516 1 97.5 100 ALA A O 1
ATOM 768 N N . MET A 1 101 ? 7.934 -17.688 -7.758 1 98.38 101 MET A N 1
ATOM 769 C CA . MET A 1 101 ? 7.449 -16.312 -7.68 1 98.38 101 MET A CA 1
ATOM 770 C C . MET A 1 101 ? 7.652 -15.742 -6.281 1 98.38 101 MET A C 1
ATOM 772 O O . MET A 1 101 ? 6.926 -16.094 -5.352 1 98.38 101 MET A O 1
ATOM 776 N N . ASP A 1 102 ? 8.602 -14.852 -6.184 1 98.81 102 ASP A N 1
ATOM 777 C CA . ASP A 1 102 ? 8.961 -14.258 -4.895 1 98.81 102 ASP A CA 1
ATOM 778 C C . ASP A 1 102 ? 7.832 -13.383 -4.359 1 98.81 102 ASP A C 1
ATOM 780 O O . ASP A 1 102 ? 7.254 -12.586 -5.098 1 98.81 102 ASP A O 1
ATOM 784 N N . HIS A 1 10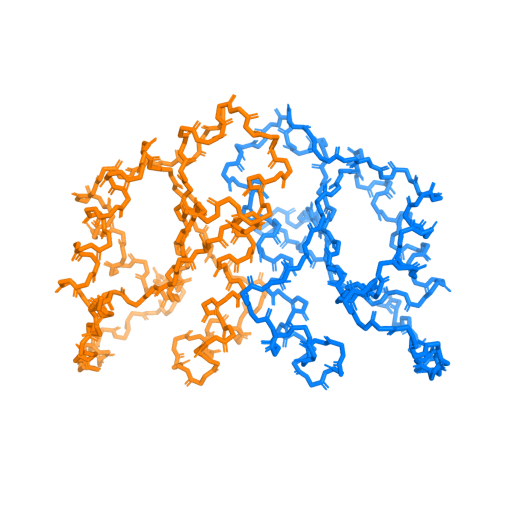3 ? 7.547 -13.57 -3.1 1 98.88 103 HIS A N 1
ATOM 785 C CA . HIS A 1 103 ? 6.461 -12.828 -2.463 1 98.88 103 HIS A CA 1
ATOM 786 C C . HIS A 1 103 ? 6.641 -12.781 -0.95 1 98.88 103 HIS A C 1
ATOM 788 O O . HIS A 1 103 ? 7.48 -13.5 -0.396 1 98.88 103 HIS A O 1
ATOM 794 N N . GLU A 1 104 ? 5.969 -11.883 -0.335 1 98.88 104 GLU A N 1
ATOM 795 C CA . GLU A 1 104 ? 5.867 -11.773 1.117 1 98.88 104 GLU A CA 1
ATOM 796 C C . GLU A 1 104 ? 4.41 -11.734 1.568 1 98.88 104 GLU A C 1
ATOM 798 O O . GLU A 1 104 ? 3.559 -11.164 0.884 1 98.88 104 GLU A O 1
ATOM 803 N N . GLU A 1 105 ? 4.113 -12.328 2.721 1 98.88 105 GLU A N 1
ATOM 804 C CA . GLU A 1 105 ? 2.787 -12.211 3.324 1 98.88 105 GLU A CA 1
ATOM 805 C C . GLU A 1 105 ? 2.787 -11.203 4.469 1 98.88 105 GLU A C 1
ATOM 807 O O . GLU A 1 105 ? 3.828 -10.945 5.078 1 98.88 105 GLU A O 1
ATOM 812 N N . TRP A 1 106 ? 1.693 -10.664 4.738 1 98.94 106 TRP A N 1
ATOM 813 C CA . TRP A 1 106 ? 1.49 -9.867 5.945 1 98.94 106 TRP A CA 1
ATOM 814 C C . TRP A 1 106 ? 0.627 -10.617 6.953 1 98.94 106 TRP A C 1
ATOM 816 O O . TRP A 1 106 ? -0.429 -11.148 6.605 1 98.94 106 TRP A O 1
ATOM 826 N N . VAL A 1 107 ? 1.113 -10.633 8.141 1 98.88 107 VAL A N 1
ATOM 827 C CA . VAL A 1 107 ? 0.401 -11.227 9.266 1 98.88 107 VAL A CA 1
ATOM 828 C C . VAL A 1 107 ? -0.003 -10.133 10.25 1 98.88 107 VAL A C 1
ATOM 830 O O . VAL A 1 107 ? 0.855 -9.461 10.82 1 98.88 107 VAL A O 1
ATOM 833 N N . GLU A 1 108 ? -1.314 -10.039 10.43 1 98.31 108 GLU A N 1
ATOM 834 C CA . GLU A 1 108 ? -1.837 -9.078 11.391 1 98.31 108 GLU A CA 1
ATOM 835 C C . GLU A 1 108 ? -1.704 -9.602 12.82 1 98.31 108 GLU A C 1
ATOM 837 O O . GLU A 1 108 ? -2.111 -10.727 13.109 1 98.31 108 GLU A O 1
ATOM 842 N N . LEU A 1 109 ? -1.037 -8.812 13.648 1 97 109 LEU A N 1
ATOM 843 C CA . LEU A 1 109 ? -0.897 -9.078 15.078 1 97 109 LEU A CA 1
ATOM 844 C C . LEU A 1 109 ? -1.771 -8.133 15.891 1 97 109 LEU A C 1
ATOM 846 O O . LEU A 1 109 ? -2.104 -7.035 15.438 1 97 109 LEU A O 1
ATOM 850 N N . PRO A 1 110 ? -2.248 -8.594 17.016 1 94.81 110 PRO A N 1
ATOM 851 C CA . PRO A 1 110 ? -1.857 -9.812 17.719 1 94.81 110 PRO A CA 1
ATOM 852 C C . PRO A 1 110 ? -2.684 -11.031 17.312 1 94.81 110 PRO A C 1
ATOM 854 O O . PRO A 1 110 ? -2.406 -12.148 17.75 1 94.81 110 PRO A O 1
ATOM 857 N N . GLU A 1 111 ? -3.668 -10.93 16.438 1 95.62 111 GLU A N 1
ATOM 858 C CA . GLU A 1 111 ? -4.566 -12.016 16.062 1 95.62 111 GLU A CA 1
ATOM 859 C C . GLU A 1 111 ? -3.83 -13.094 15.266 1 95.62 111 GLU A C 1
ATOM 861 O O . GLU A 1 111 ? -4.348 -14.195 15.07 1 95.62 111 GLU A O 1
ATOM 866 N N . ASP A 1 112 ? -2.609 -12.797 14.852 1 97.5 112 ASP A N 1
ATOM 867 C CA . ASP A 1 112 ? -1.793 -13.727 14.078 1 97.5 112 ASP A CA 1
ATOM 868 C C . ASP A 1 112 ? -2.529 -14.195 12.828 1 97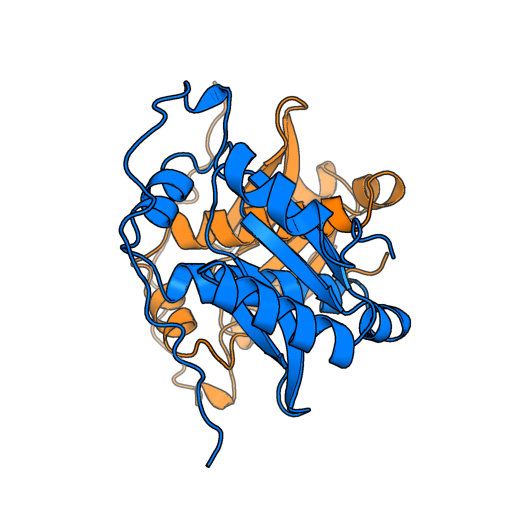.5 112 ASP A C 1
ATOM 870 O O . ASP A 1 112 ? -2.631 -15.391 12.57 1 97.5 112 ASP A O 1
ATOM 874 N N . THR A 1 113 ? -3.045 -13.258 12.094 1 98.38 113 THR A N 1
ATOM 875 C CA . THR A 1 113 ? -3.852 -13.523 10.906 1 98.38 113 THR A CA 1
ATOM 876 C C . THR A 1 113 ? -3.102 -13.125 9.641 1 98.38 113 THR A C 1
ATOM 878 O O . THR A 1 113 ? -2.734 -11.961 9.477 1 98.38 113 THR A O 1
ATOM 881 N N . VAL A 1 114 ? -2.926 -14.133 8.742 1 98.88 114 VAL A N 1
ATOM 882 C CA . VAL A 1 114 ? -2.418 -13.797 7.41 1 98.88 114 VAL A CA 1
ATOM 883 C C . VAL A 1 114 ? -3.504 -13.078 6.609 1 98.88 114 VAL A C 1
ATOM 885 O O . VAL A 1 114 ? -4.602 -13.609 6.426 1 98.88 114 VAL A O 1
ATOM 888 N N . THR A 1 115 ? -3.166 -11.906 6.051 1 98.88 115 THR A N 1
ATOM 889 C CA . THR A 1 115 ? -4.242 -11.094 5.492 1 98.88 115 THR A CA 1
ATOM 890 C C . THR A 1 115 ? -3.992 -10.812 4.012 1 98.88 115 THR A C 1
ATOM 892 O O . THR A 1 115 ? -4.934 -10.609 3.246 1 98.88 115 THR A O 1
ATOM 895 N N . ALA A 1 116 ? -2.742 -10.75 3.664 1 98.94 116 ALA A N 1
ATOM 896 C CA . ALA A 1 116 ? -2.391 -10.289 2.324 1 98.94 116 ALA A CA 1
ATOM 897 C C . ALA A 1 116 ? -1.04 -10.852 1.888 1 98.94 116 ALA A C 1
ATOM 899 O O . ALA A 1 116 ? -0.216 -11.227 2.725 1 98.94 116 ALA A O 1
ATOM 900 N N . ILE A 1 117 ? -0.855 -10.859 0.595 1 98.88 117 ILE A N 1
ATOM 901 C CA . ILE A 1 117 ? 0.419 -11.172 -0.043 1 98.88 117 ILE A CA 1
ATOM 902 C C . ILE A 1 117 ? 0.758 -10.102 -1.072 1 98.88 117 ILE A C 1
ATOM 904 O O . ILE A 1 117 ? -0.135 -9.547 -1.719 1 98.88 117 ILE A O 1
ATOM 908 N N . ALA A 1 118 ? 2.035 -9.852 -1.175 1 98.94 118 ALA A N 1
ATOM 909 C CA . ALA A 1 118 ? 2.525 -9.039 -2.283 1 98.94 118 ALA A CA 1
ATOM 910 C C . ALA A 1 118 ? 3.711 -9.711 -2.973 1 98.94 118 ALA A C 1
ATOM 912 O O . ALA A 1 118 ? 4.594 -10.258 -2.309 1 98.94 118 ALA A O 1
ATOM 913 N N . THR A 1 119 ? 3.699 -9.648 -4.242 1 98.94 119 THR A N 1
ATOM 914 C CA . THR A 1 119 ? 4.828 -10.172 -5.004 1 98.94 119 THR A CA 1
ATOM 915 C C . THR A 1 119 ? 5.895 -9.102 -5.203 1 98.94 119 THR A C 1
ATOM 917 O O . THR A 1 119 ? 5.609 -7.91 -5.082 1 98.94 119 THR A O 1
ATOM 920 N N . LEU A 1 120 ? 7.125 -9.594 -5.527 1 98.94 120 LEU A N 1
ATOM 921 C CA . LEU A 1 120 ? 8.016 -8.68 -6.238 1 98.94 120 LEU A CA 1
ATOM 922 C C . LEU A 1 120 ? 7.406 -8.242 -7.562 1 98.94 120 LEU A C 1
ATOM 924 O O . LEU A 1 120 ? 6.422 -8.828 -8.023 1 98.94 120 LEU A O 1
ATOM 928 N N . PRO A 1 121 ? 7.973 -7.105 -8.133 1 98.88 121 PRO A N 1
ATOM 929 C CA . PRO A 1 121 ? 7.508 -6.766 -9.477 1 98.88 121 PRO A CA 1
ATOM 930 C C . PRO A 1 121 ? 7.918 -7.805 -10.523 1 98.88 121 PRO A C 1
ATOM 932 O O . PRO A 1 121 ? 9.078 -8.227 -10.555 1 98.88 121 PRO A O 1
ATOM 935 N N . TYR A 1 122 ? 6.969 -8.188 -11.336 1 98.81 122 TYR A N 1
ATOM 936 C CA . TYR A 1 122 ? 7.203 -9.094 -12.453 1 98.81 122 TYR A CA 1
ATOM 937 C C . TYR A 1 122 ? 6.688 -8.5 -13.758 1 98.81 122 TYR A C 1
ATOM 939 O O . TYR A 1 122 ? 5.719 -7.738 -13.758 1 98.81 122 TYR A O 1
ATOM 947 N N . ARG A 1 123 ? 7.41 -8.836 -14.797 1 98.56 123 ARG A N 1
ATOM 948 C CA . ARG A 1 123 ? 6.867 -8.453 -16.094 1 98.56 123 ARG A CA 1
ATOM 949 C C . ARG A 1 123 ? 5.453 -9 -16.266 1 98.56 123 ARG A C 1
ATOM 951 O O . ARG A 1 123 ? 5.172 -10.141 -15.914 1 98.56 123 ARG A O 1
ATOM 958 N N . ARG A 1 124 ? 4.617 -8.141 -16.797 1 98.31 124 ARG A N 1
ATOM 959 C CA . ARG A 1 124 ? 3.225 -8.516 -17 1 98.31 124 ARG A CA 1
ATOM 960 C C . ARG A 1 124 ? 3.127 -9.828 -17.781 1 98.31 124 ARG A C 1
ATOM 962 O O . ARG A 1 124 ? 2.305 -10.688 -17.453 1 98.31 124 ARG A O 1
ATOM 969 N N . SER A 1 125 ? 3.902 -10.016 -18.734 1 98 125 SER A N 1
ATOM 970 C CA . SER A 1 125 ? 3.895 -11.203 -19.594 1 98 125 SER A CA 1
ATOM 971 C C . SER A 1 125 ? 4.215 -12.461 -18.797 1 98 125 SER A C 1
ATOM 973 O O . SER A 1 125 ? 3.857 -13.57 -19.203 1 98 125 SER A O 1
ATOM 975 N N . VAL A 1 126 ? 4.855 -12.312 -17.688 1 97.75 126 VAL A N 1
ATOM 976 C CA . VAL A 1 126 ? 5.219 -13.438 -16.828 1 97.75 126 VAL A CA 1
ATOM 977 C C . VAL A 1 126 ? 4.121 -13.672 -15.797 1 97.75 126 VAL A C 1
ATOM 979 O O . VAL A 1 126 ? 3.66 -14.797 -15.617 1 97.75 126 VAL A O 1
ATOM 982 N N . ALA A 1 127 ? 3.674 -12.656 -15.172 1 98.25 127 ALA A N 1
ATOM 983 C CA . ALA A 1 127 ? 2.797 -12.773 -14.016 1 98.25 127 ALA A CA 1
ATOM 984 C C . ALA A 1 127 ? 1.358 -13.055 -14.438 1 98.25 127 ALA A C 1
ATOM 986 O O . ALA A 1 127 ? 0.646 -13.812 -13.773 1 98.25 127 ALA A O 1
ATOM 987 N N . LEU A 1 128 ? 0.971 -12.398 -15.484 1 97.69 128 LEU A N 1
ATOM 988 C CA . LEU A 1 128 ? -0.43 -12.5 -15.875 1 97.69 128 LEU A CA 1
ATOM 989 C C . LEU A 1 128 ? -0.818 -13.945 -16.156 1 97.69 128 LEU A C 1
ATOM 991 O O . LEU A 1 128 ? -1.817 -14.438 -15.625 1 97.69 128 LEU A O 1
ATOM 995 N N . PRO A 1 129 ? -0.079 -14.703 -16.938 1 97.94 129 PRO A N 1
ATOM 996 C CA . PRO A 1 129 ? -0.434 -16.109 -17.156 1 97.94 129 PRO A CA 1
ATOM 997 C C . PRO A 1 129 ? -0.467 -16.922 -15.867 1 97.94 129 PRO A C 1
ATOM 999 O O . PRO A 1 129 ? -1.305 -17.812 -15.711 1 97.94 129 PRO A O 1
ATOM 1002 N N . PHE A 1 130 ? 0.394 -16.703 -14.977 1 98.62 130 PHE A N 1
ATOM 1003 C CA . PHE A 1 130 ? 0.403 -17.406 -13.703 1 98.62 130 PHE A CA 1
ATOM 1004 C C . PHE A 1 130 ? -0.9 -17.188 -12.945 1 98.62 130 PHE A C 1
ATOM 1006 O O . PHE A 1 130 ? -1.563 -18.141 -12.539 1 98.62 130 PHE A O 1
ATOM 1013 N N . PHE A 1 131 ? -1.292 -15.961 -12.789 1 98.62 131 PHE A N 1
ATOM 1014 C CA . PHE A 1 131 ? -2.441 -15.648 -11.945 1 98.62 131 PHE A CA 1
ATOM 1015 C C . PHE A 1 131 ? -3.738 -16.078 -12.625 1 98.62 131 PHE A C 1
ATOM 1017 O O . PHE A 1 131 ? -4.75 -16.297 -11.953 1 98.62 131 PHE A O 1
ATOM 1024 N N . LYS A 1 132 ? -3.727 -16.203 -13.93 1 97.75 132 LYS A N 1
ATOM 1025 C CA . LYS A 1 132 ? -4.891 -16.719 -14.656 1 97.75 132 LYS A CA 1
ATOM 1026 C C . LYS A 1 132 ? -5.172 -18.172 -14.297 1 97.75 132 LYS A C 1
ATOM 1028 O O . LYS A 1 132 ? -6.293 -18.656 -14.469 1 97.75 132 LYS A O 1
ATOM 1033 N N . THR A 1 133 ? -4.219 -18.859 -13.758 1 96.88 133 THR A N 1
ATOM 1034 C CA . THR A 1 133 ? -4.387 -20.266 -13.414 1 96.88 133 THR A CA 1
ATOM 1035 C C . THR A 1 133 ? -4.793 -20.422 -11.953 1 96.88 133 THR A C 1
ATOM 1037 O O . THR A 1 133 ? -5 -21.531 -11.477 1 96.88 133 THR A O 1
ATOM 1040 N N . THR A 1 134 ? -4.867 -19.391 -11.234 1 98.19 134 THR A N 1
ATOM 1041 C CA . THR A 1 134 ? -5.164 -19.422 -9.812 1 98.19 134 THR A CA 1
ATOM 1042 C C . THR A 1 134 ? -6.625 -19.078 -9.555 1 98.19 134 THR A C 1
ATOM 1044 O O . THR A 1 134 ? -7.363 -18.734 -10.484 1 98.19 134 THR A O 1
ATOM 1047 N N . ARG A 1 135 ? -6.969 -19.141 -8.312 1 97.31 135 ARG A N 1
ATOM 1048 C CA . ARG A 1 135 ? -8.352 -18.859 -7.938 1 97.31 135 ARG A CA 1
ATOM 1049 C C . ARG A 1 135 ? -8.516 -17.375 -7.578 1 97.31 135 ARG A C 1
ATOM 1051 O O . ARG A 1 135 ? -9.531 -16.984 -6.992 1 97.31 135 ARG A O 1
ATOM 1058 N N . CYS A 1 136 ? -7.523 -16.609 -7.875 1 98.44 136 CYS A N 1
ATOM 1059 C CA . CYS A 1 136 ? -7.602 -15.172 -7.613 1 98.44 136 CYS A CA 1
ATOM 1060 C C . CYS A 1 136 ? -8.578 -14.492 -8.562 1 98.44 136 CYS A C 1
ATOM 1062 O O . CYS A 1 136 ? -8.789 -14.961 -9.688 1 98.44 136 CYS A O 1
ATOM 1064 N N . GLU A 1 137 ? -9.148 -13.453 -8.078 1 98 137 GLU A N 1
ATOM 1065 C CA . GLU A 1 137 ? -9.992 -12.578 -8.883 1 98 137 GLU A CA 1
ATOM 1066 C C . GLU A 1 137 ? -9.703 -11.109 -8.602 1 98 137 GLU A C 1
ATOM 1068 O O . GLU A 1 137 ? -9.125 -10.773 -7.562 1 98 137 GLU A O 1
ATOM 1073 N N . LEU A 1 138 ? -10.07 -10.25 -9.523 1 97.62 138 LEU A N 1
ATOM 1074 C CA . LEU A 1 138 ? -9.914 -8.82 -9.242 1 97.62 138 LEU A CA 1
ATOM 1075 C C . LEU A 1 138 ? -10.617 -8.453 -7.938 1 97.62 138 LEU A C 1
ATOM 1077 O O . LEU A 1 138 ? -11.734 -8.898 -7.676 1 97.62 138 LEU A O 1
ATOM 1081 N N . TYR A 1 139 ? -10 -7.73 -7.148 1 98.25 139 TYR A N 1
ATOM 1082 C CA . TYR A 1 139 ? -10.523 -7.395 -5.828 1 98.25 139 TYR A CA 1
ATOM 1083 C C . TYR A 1 139 ? -11.672 -6.398 -5.93 1 98.25 139 TYR A C 1
ATOM 1085 O O . TYR A 1 139 ? -11.523 -5.324 -6.512 1 98.25 139 TYR A O 1
ATOM 1093 N N . LYS A 1 140 ? -12.828 -6.777 -5.461 1 88.88 140 LYS A N 1
ATOM 1094 C CA . LYS A 1 140 ? -14.039 -5.961 -5.406 1 88.88 140 LYS A CA 1
ATOM 1095 C C . LYS A 1 140 ? -14.734 -6.094 -4.055 1 88.88 140 LYS A C 1
ATOM 1097 O O . LYS A 1 140 ? -14.836 -7.195 -3.508 1 88.88 140 LYS A O 1
ATOM 1102 N N . ASN A 1 141 ? -14.898 -5 -3.285 1 76.62 141 ASN A N 1
ATOM 1103 C CA . ASN A 1 141 ? -15.648 -5.098 -2.039 1 76.62 141 ASN A CA 1
ATOM 1104 C C . ASN A 1 141 ? -17.156 -5.062 -2.287 1 76.62 141 ASN A C 1
ATOM 1106 O O . ASN A 1 141 ? -17.609 -4.43 -3.24 1 76.62 141 ASN A O 1
ATOM 1110 N N . MET B 1 1 ? 4.617 27.438 -15.18 1 23.83 1 MET B N 1
ATOM 1111 C CA . MET B 1 1 ? 5.75 27.438 -14.258 1 23.83 1 MET B CA 1
ATOM 1112 C C . MET B 1 1 ? 5.34 26.891 -12.891 1 23.83 1 MET B C 1
ATOM 1114 O O . MET B 1 1 ? 4.707 27.594 -12.102 1 23.83 1 MET B O 1
ATOM 1118 N N . SER B 1 2 ? 4.926 25.609 -12.836 1 26.86 2 SER B N 1
ATOM 1119 C CA . SER B 1 2 ? 4.234 24.922 -11.742 1 26.86 2 SER B CA 1
ATOM 1120 C C . SER B 1 2 ? 5.086 24.906 -10.477 1 26.86 2 SER B C 1
ATOM 1122 O O . SER B 1 2 ? 6.207 24.391 -10.484 1 26.86 2 SER B O 1
ATOM 1124 N N . ALA B 1 3 ? 5.066 25.922 -9.648 1 31.95 3 ALA B N 1
ATOM 1125 C CA . ALA B 1 3 ? 5.879 26.188 -8.461 1 31.95 3 ALA B CA 1
ATOM 1126 C C . ALA B 1 3 ? 5.785 25.031 -7.477 1 31.95 3 ALA B C 1
ATOM 1128 O O . ALA B 1 3 ? 4.691 24.641 -7.059 1 31.95 3 ALA B O 1
ATOM 1129 N N . THR B 1 4 ? 6.691 24.094 -7.566 1 34.38 4 THR B N 1
ATOM 1130 C CA . THR B 1 4 ? 6.965 23.047 -6.582 1 34.38 4 THR B CA 1
ATOM 1131 C C . THR B 1 4 ? 7.188 23.656 -5.199 1 34.38 4 THR B C 1
ATOM 1133 O O . THR B 1 4 ? 8.102 24.453 -5.008 1 34.38 4 THR B O 1
ATOM 1136 N N . LEU B 1 5 ? 6.211 23.938 -4.445 1 33.84 5 LEU B N 1
ATOM 1137 C CA . LEU B 1 5 ? 6.387 24.406 -3.076 1 33.84 5 LEU B CA 1
ATOM 1138 C C . LEU B 1 5 ? 7.332 23.5 -2.305 1 33.84 5 LEU B C 1
ATOM 1140 O O . LEU B 1 5 ? 6.984 22.344 -2.004 1 33.84 5 LEU B O 1
ATOM 1144 N N . ASP B 1 6 ? 8.57 23.578 -2.598 1 36.41 6 ASP B N 1
ATOM 1145 C CA . ASP B 1 6 ? 9.602 22.938 -1.778 1 36.41 6 ASP B CA 1
ATOM 1146 C C . ASP B 1 6 ? 9.461 23.344 -0.313 1 36.41 6 ASP B C 1
ATOM 1148 O O . ASP B 1 6 ? 9.664 24.516 0.032 1 36.41 6 ASP B O 1
ATOM 1152 N N . CYS B 1 7 ? 8.578 22.766 0.415 1 40.31 7 CYS B N 1
ATOM 1153 C CA . CYS B 1 7 ? 8.547 23.016 1.853 1 40.31 7 CYS B CA 1
ATOM 1154 C C . CYS B 1 7 ? 9.93 22.797 2.469 1 40.31 7 CYS B C 1
ATOM 1156 O O . CYS B 1 7 ? 10.516 21.734 2.307 1 40.31 7 CYS B O 1
ATOM 1158 N N . ALA B 1 8 ? 10.797 23.75 2.555 1 38.28 8 ALA B N 1
ATOM 1159 C CA . ALA B 1 8 ? 12.094 23.766 3.219 1 38.28 8 ALA B CA 1
ATOM 1160 C C . ALA B 1 8 ? 12.023 23.094 4.59 1 38.28 8 ALA B C 1
ATOM 1162 O O . ALA B 1 8 ? 11.164 23.438 5.41 1 38.28 8 ALA B O 1
ATOM 1163 N N . LEU B 1 9 ? 12.547 21.797 4.82 1 38.25 9 LEU B N 1
ATOM 1164 C CA . LEU B 1 9 ? 12.617 20.859 5.938 1 38.25 9 LEU B CA 1
ATOM 1165 C C . LEU B 1 9 ? 13.383 21.469 7.109 1 38.25 9 LEU B C 1
ATOM 1167 O O . LEU B 1 9 ? 14.539 21.859 6.965 1 38.25 9 LEU B O 1
ATOM 1171 N N . ASP B 1 10 ? 12.805 22.297 7.918 1 32.12 10 ASP B N 1
ATOM 1172 C CA . ASP B 1 10 ? 13.492 22.5 9.188 1 32.12 10 ASP B CA 1
ATOM 1173 C C . ASP B 1 10 ? 13.578 21.203 9.984 1 32.12 10 ASP B C 1
ATOM 1175 O O . ASP B 1 10 ? 12.555 20.594 10.312 1 32.12 10 ASP B O 1
ATOM 1179 N N . SER B 1 11 ? 14.656 20.375 9.938 1 36.72 11 SER B N 1
ATOM 1180 C CA . SER B 1 11 ? 15.062 19.094 10.492 1 36.72 11 SER B CA 1
ATOM 1181 C C . SER B 1 11 ? 14.953 19.094 12.016 1 36.72 11 SER B C 1
ATOM 1183 O O . SER B 1 11 ? 15.164 18.062 12.656 1 36.72 11 SER B O 1
ATOM 1185 N N . ASN B 1 12 ? 14.789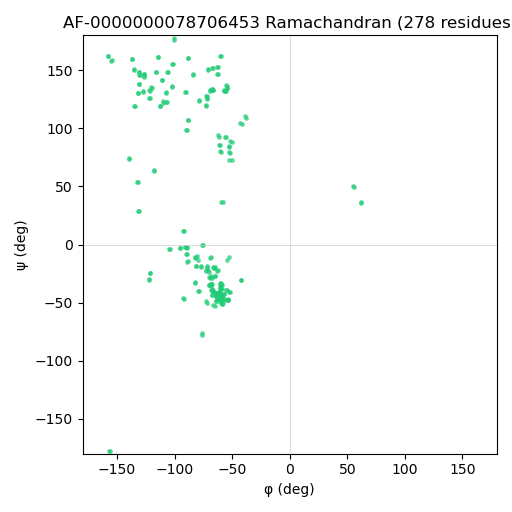 20.203 12.742 1 36.19 12 ASN B N 1
ATOM 1186 C CA . ASN B 1 12 ? 15.242 20.25 14.125 1 36.19 12 ASN B CA 1
ATOM 1187 C C . ASN B 1 12 ? 14.25 19.562 15.062 1 36.19 12 ASN B C 1
ATOM 1189 O O . ASN B 1 12 ? 14.422 19.594 16.281 1 36.19 12 ASN B O 1
ATOM 1193 N N . LEU B 1 13 ? 13.031 19.219 14.711 1 35.31 13 LEU B N 1
ATOM 1194 C CA . LEU B 1 13 ? 12.062 18.844 15.734 1 35.31 13 LEU B CA 1
ATOM 1195 C C . LEU B 1 13 ? 12.344 17.453 16.281 1 35.31 13 LEU B C 1
ATOM 1197 O O . LEU B 1 13 ? 11.609 16.969 17.141 1 35.31 13 LEU B O 1
ATOM 1201 N N . ALA B 1 14 ? 13.344 16.75 15.828 1 33.75 14 ALA B N 1
ATOM 1202 C CA . ALA B 1 14 ? 13.43 15.32 16.125 1 33.75 14 ALA B CA 1
ATOM 1203 C C . ALA B 1 14 ? 13.906 15.078 17.547 1 33.75 14 ALA B C 1
ATOM 1205 O O . ALA B 1 14 ? 14.055 13.93 17.969 1 33.75 14 ALA B O 1
ATOM 1206 N N . SER B 1 15 ? 14.508 15.914 18.266 1 31.61 15 SER B N 1
ATOM 1207 C CA . SER B 1 15 ? 15.375 15.5 19.375 1 31.61 15 SER B CA 1
ATOM 1208 C C . SER B 1 15 ? 14.562 14.953 20.531 1 31.61 15 SER B C 1
ATOM 1210 O O . SER B 1 15 ? 15.094 14.25 21.406 1 31.61 15 SER B O 1
ATOM 1212 N N . ARG B 1 16 ? 13.484 15.57 21.094 1 36 16 ARG B N 1
ATOM 1213 C CA . ARG B 1 16 ? 13.32 15.617 22.531 1 36 16 ARG B CA 1
ATOM 1214 C C . ARG B 1 16 ? 12.844 14.273 23.078 1 36 16 ARG B C 1
ATOM 1216 O O . ARG B 1 16 ? 13.32 13.812 24.125 1 36 16 ARG B O 1
ATOM 1223 N N . ILE B 1 17 ? 11.469 13.805 22.953 1 39.28 17 ILE B N 1
ATOM 1224 C CA . ILE B 1 17 ? 10.836 13.023 24.016 1 39.28 17 ILE B CA 1
ATOM 1225 C C . ILE B 1 17 ? 11.094 11.531 23.781 1 39.28 17 ILE B C 1
ATOM 1227 O O . ILE B 1 17 ? 10.703 10.984 22.75 1 39.28 17 ILE B O 1
ATOM 1231 N N . GLN B 1 18 ? 12.047 10.984 24.438 1 40.09 18 GLN B N 1
ATOM 1232 C CA . GLN B 1 18 ? 12.422 9.578 24.438 1 40.09 18 GLN B CA 1
ATOM 1233 C C . GLN B 1 18 ? 11.266 8.703 24.906 1 40.09 18 GLN B C 1
ATOM 1235 O O . GLN B 1 18 ? 11.062 8.539 26.109 1 40.09 18 GLN B O 1
ATOM 1240 N N . SER B 1 19 ? 10.008 8.883 24.656 1 47.72 19 SER B N 1
ATOM 1241 C CA . SER B 1 19 ? 8.984 7.918 25.047 1 47.72 19 SER B CA 1
ATOM 1242 C C . SER B 1 19 ? 9.289 6.531 24.484 1 47.72 19 SER B C 1
ATOM 1244 O O . SER B 1 19 ? 9.984 6.402 23.484 1 47.72 19 SER B O 1
ATOM 1246 N N . ASN B 1 20 ? 9.188 5.539 25.375 1 53.69 20 ASN B N 1
ATOM 1247 C CA . ASN B 1 20 ? 9.289 4.145 24.953 1 53.69 20 ASN B CA 1
ATOM 1248 C C . ASN B 1 20 ? 8.602 3.912 23.609 1 53.69 20 ASN B C 1
ATOM 1250 O O . ASN B 1 20 ? 7.414 4.211 23.453 1 53.69 20 ASN B O 1
ATOM 1254 N N . PRO B 1 21 ? 9.422 3.686 22.641 1 62.12 21 PRO B N 1
ATOM 1255 C CA . PRO B 1 21 ? 8.898 3.512 21.281 1 62.12 21 PRO B CA 1
ATOM 1256 C C . PRO B 1 21 ? 7.641 2.648 21.25 1 62.12 21 PRO B C 1
ATOM 1258 O O . PRO B 1 21 ? 6.766 2.859 20.406 1 62.12 21 PRO B O 1
ATOM 1261 N N . ALA B 1 22 ? 7.609 1.787 22.156 1 67.94 22 ALA B N 1
ATOM 1262 C CA . ALA B 1 22 ? 6.434 0.923 22.125 1 67.94 22 ALA B CA 1
ATOM 1263 C C . ALA B 1 22 ? 5.172 1.703 22.484 1 67.94 22 ALA B C 1
ATOM 1265 O O . ALA B 1 22 ? 4.078 1.377 22.031 1 67.94 22 ALA B O 1
ATOM 1266 N N . ASP B 1 23 ? 5.281 2.688 23.203 1 87.25 23 ASP B N 1
ATOM 1267 C CA . ASP B 1 23 ? 4.133 3.463 23.672 1 87.25 23 ASP B CA 1
ATOM 1268 C C . ASP B 1 23 ? 3.785 4.57 22.672 1 87.25 23 ASP B C 1
ATOM 1270 O O . ASP B 1 23 ? 2.68 5.117 22.703 1 87.25 23 ASP B O 1
ATOM 1274 N N . ASP B 1 24 ? 4.688 4.801 21.828 1 96.62 24 ASP B N 1
ATOM 1275 C CA . ASP B 1 24 ? 4.496 5.836 20.812 1 96.62 24 ASP B CA 1
ATOM 1276 C C . ASP B 1 24 ? 5.031 5.383 19.453 1 96.62 24 ASP B C 1
ATOM 1278 O O . ASP B 1 24 ? 6.051 5.891 18.984 1 96.62 24 ASP B O 1
ATOM 1282 N N . PRO B 1 25 ? 4.312 4.473 18.797 1 97.62 25 PRO B N 1
ATOM 1283 C CA . PRO B 1 25 ? 4.812 3.873 17.547 1 97.62 25 PRO B CA 1
ATOM 1284 C C . PRO B 1 25 ? 4.895 4.875 16.406 1 97.62 25 PRO B C 1
ATOM 1286 O O . PRO B 1 25 ? 4.176 5.879 16.406 1 97.62 25 PRO B O 1
ATOM 1289 N N . LEU B 1 26 ? 5.824 4.625 15.477 1 98.69 26 LEU B N 1
ATOM 1290 C CA . LEU B 1 26 ? 5.809 5.293 14.18 1 98.69 26 LEU B CA 1
ATOM 1291 C C . LEU B 1 26 ? 4.629 4.82 13.336 1 98.69 26 LEU B C 1
ATOM 1293 O O . LEU B 1 26 ? 4.379 3.617 13.234 1 98.69 26 LEU B O 1
ATOM 1297 N N . VAL B 1 27 ? 3.928 5.836 12.758 1 98.81 27 VAL B N 1
ATOM 1298 C CA . VAL B 1 27 ? 2.732 5.543 11.977 1 98.81 27 VAL B CA 1
ATOM 1299 C C . VAL B 1 27 ? 2.793 6.293 10.641 1 98.81 27 VAL B C 1
ATOM 1301 O O . VAL B 1 27 ? 3.109 7.484 10.609 1 98.81 27 VAL B O 1
ATOM 1304 N N . MET B 1 28 ? 2.562 5.602 9.555 1 98.94 28 MET B N 1
ATOM 1305 C CA . MET B 1 28 ? 2.344 6.25 8.266 1 98.94 28 MET B CA 1
ATOM 1306 C C . MET B 1 28 ? 0.862 6.527 8.039 1 98.94 28 MET B C 1
ATOM 1308 O O . MET B 1 28 ? 0.022 5.652 8.258 1 98.94 28 MET B O 1
ATOM 1312 N N . TYR B 1 29 ? 0.551 7.723 7.652 1 98.94 29 TYR B N 1
ATOM 1313 C CA . TYR B 1 29 ? -0.817 8.07 7.289 1 98.94 29 TYR B CA 1
ATOM 1314 C C . TYR B 1 29 ? -0.98 8.133 5.777 1 98.94 29 TYR B C 1
ATOM 1316 O O . TYR B 1 29 ? -0.129 8.688 5.074 1 98.94 29 TYR B O 1
ATOM 1324 N N . ILE B 1 30 ? -2.053 7.582 5.316 1 98.94 30 ILE B N 1
ATOM 1325 C CA . ILE B 1 30 ? -2.438 7.562 3.912 1 98.94 30 ILE B CA 1
ATOM 1326 C C . ILE B 1 30 ? -3.809 8.219 3.746 1 98.94 30 ILE B C 1
ATOM 1328 O O . ILE B 1 30 ? -4.738 7.918 4.5 1 98.94 30 ILE B O 1
ATOM 1332 N N . VAL B 1 31 ? -3.928 9.094 2.789 1 98.94 31 VAL B N 1
ATOM 1333 C CA . VAL B 1 31 ? -5.195 9.789 2.57 1 98.94 31 VAL B CA 1
ATOM 1334 C C . VAL B 1 31 ? -5.688 9.531 1.149 1 98.94 31 VAL B C 1
ATOM 1336 O O . VAL B 1 31 ? -4.969 9.773 0.179 1 98.94 31 VAL B 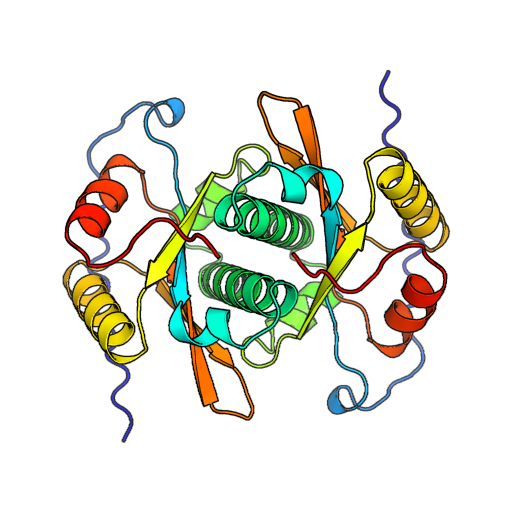O 1
ATOM 1339 N N . LEU B 1 32 ? -6.867 9.07 1.062 1 98.94 32 LEU B N 1
ATOM 1340 C CA . LEU B 1 32 ? -7.5 8.766 -0.216 1 98.94 32 LEU B CA 1
ATOM 1341 C C . LEU B 1 32 ? -8.633 9.742 -0.51 1 98.94 32 LEU B C 1
ATOM 1343 O O . LEU B 1 32 ? -9.391 10.109 0.391 1 98.94 32 LEU B O 1
ATOM 1347 N N . ARG B 1 33 ? -8.734 10.102 -1.772 1 98.81 33 ARG B N 1
ATOM 1348 C CA . ARG B 1 33 ? -9.875 10.898 -2.209 1 98.81 33 ARG B CA 1
ATOM 1349 C C . ARG B 1 33 ? -11.148 10.062 -2.23 1 98.81 33 ARG B C 1
ATOM 1351 O O . ARG B 1 33 ? -11.25 9.094 -2.986 1 98.81 33 ARG B O 1
ATOM 1358 N N . LYS B 1 34 ? -12.156 10.508 -1.562 1 98.56 34 LYS B N 1
ATOM 1359 C CA . LYS B 1 34 ? -13.398 9.758 -1.409 1 98.56 34 LYS B CA 1
ATOM 1360 C C . LYS B 1 34 ? -14.305 9.938 -2.625 1 98.56 34 LYS B C 1
ATOM 1362 O O . LYS B 1 34 ? -15.102 9.062 -2.949 1 98.56 34 LYS B O 1
ATOM 1367 N N . ASP B 1 35 ? -14.273 11.086 -3.271 1 98.5 35 ASP B N 1
ATOM 1368 C CA . ASP B 1 35 ? -15.094 11.281 -4.465 1 98.5 35 ASP B CA 1
ATOM 1369 C C . ASP B 1 35 ? -14.734 10.266 -5.547 1 98.5 35 ASP B C 1
ATOM 1371 O O . ASP B 1 35 ? -15.609 9.789 -6.273 1 98.5 35 ASP B O 1
ATOM 1375 N N . LEU B 1 36 ? -13.461 9.883 -5.664 1 98.38 36 LEU B N 1
ATOM 1376 C CA . LEU B 1 36 ? -13.031 8.867 -6.621 1 98.38 36 LEU B CA 1
ATOM 1377 C C . LEU B 1 36 ? -13.531 7.484 -6.215 1 98.38 36 LEU B C 1
ATOM 1379 O O . LEU B 1 36 ? -13.883 6.672 -7.074 1 98.38 36 LEU B O 1
ATOM 1383 N N . ALA B 1 37 ? -13.578 7.254 -4.98 1 97.31 37 ALA B N 1
ATOM 1384 C CA . ALA B 1 37 ? -13.969 5.949 -4.453 1 97.31 37 ALA B CA 1
ATOM 1385 C C . ALA B 1 37 ? -15.43 5.641 -4.785 1 97.31 37 ALA B C 1
ATOM 1387 O O . ALA B 1 37 ? -15.859 4.488 -4.703 1 97.31 37 ALA B O 1
ATOM 1388 N N . LYS B 1 38 ? -16.203 6.609 -5.086 1 96.5 38 LYS B N 1
ATOM 1389 C CA . LYS B 1 38 ? -17.609 6.422 -5.441 1 96.5 38 LYS B CA 1
ATOM 1390 C C . LYS B 1 38 ? -17.734 5.738 -6.797 1 96.5 38 LYS B C 1
ATOM 1392 O O . LYS B 1 38 ? -18.734 5.07 -7.066 1 96.5 38 LYS B O 1
ATOM 1397 N N . THR B 1 39 ? -16.734 5.965 -7.625 1 96.25 39 THR B N 1
ATOM 1398 C CA . THR B 1 39 ? -16.891 5.469 -8.984 1 96.25 39 THR B CA 1
ATOM 1399 C C . THR B 1 39 ? -15.773 4.492 -9.344 1 96.25 39 THR B C 1
ATOM 1401 O O . THR B 1 39 ? -15.938 3.66 -10.234 1 96.25 39 THR B O 1
ATOM 1404 N N . TRP B 1 40 ? -14.695 4.609 -8.703 1 97.25 40 TRP B N 1
ATOM 1405 C CA . TRP B 1 40 ? -13.586 3.707 -8.984 1 97.25 40 TRP B CA 1
ATOM 1406 C C . TRP B 1 40 ? -13.734 2.396 -8.219 1 97.25 40 TRP B C 1
ATOM 1408 O O . TRP B 1 40 ? -14.18 2.391 -7.07 1 97.25 40 TRP B O 1
ATOM 1418 N N . PRO B 1 41 ? -13.281 1.297 -8.844 1 96.88 41 PRO B N 1
ATOM 1419 C CA . PRO B 1 41 ? -13.32 0.019 -8.125 1 96.88 41 PRO B CA 1
ATOM 1420 C C . PRO B 1 41 ? -12.453 0.019 -6.871 1 96.88 41 PRO B C 1
ATOM 1422 O O . PRO B 1 41 ? -11.43 0.707 -6.82 1 96.88 41 PRO B O 1
ATOM 1425 N N . SER B 1 42 ? -12.836 -0.81 -5.883 1 97.44 42 SER B N 1
ATOM 1426 C CA . SER B 1 42 ? -12.117 -0.874 -4.613 1 97.44 42 SER B CA 1
ATOM 1427 C C . SER B 1 42 ? -10.664 -1.274 -4.82 1 97.44 42 SER B C 1
ATOM 1429 O O . SER B 1 42 ? -9.766 -0.731 -4.172 1 97.44 42 SER B O 1
ATOM 1431 N N . GLY B 1 43 ? -10.438 -2.275 -5.684 1 98.19 43 GLY B N 1
ATOM 1432 C CA . GLY B 1 43 ? -9.07 -2.668 -5.984 1 98.19 43 GLY B CA 1
ATOM 1433 C C . GLY B 1 43 ? -8.211 -1.515 -6.465 1 98.19 43 GLY B C 1
ATOM 1434 O O . GLY B 1 43 ? -7.031 -1.422 -6.113 1 98.19 43 GLY B O 1
ATOM 1435 N N . SER B 1 44 ? -8.797 -0.647 -7.277 1 97.94 44 SER B N 1
ATOM 1436 C CA . SER B 1 44 ? -8.086 0.526 -7.773 1 97.94 44 SER B CA 1
ATOM 1437 C C . SER B 1 44 ? -7.746 1.486 -6.637 1 97.94 44 SER B C 1
ATOM 1439 O O . SER B 1 44 ? -6.656 2.061 -6.605 1 97.94 44 SER B O 1
ATOM 1441 N N . MET B 1 45 ? -8.648 1.687 -5.73 1 98.56 45 MET B N 1
ATOM 1442 C CA . MET B 1 45 ? -8.383 2.576 -4.602 1 98.56 45 MET B CA 1
ATOM 1443 C C . MET B 1 45 ? -7.254 2.035 -3.734 1 98.56 45 MET B C 1
ATOM 1445 O O . MET B 1 45 ? -6.383 2.789 -3.303 1 98.56 45 MET B O 1
ATOM 1449 N N . VAL B 1 46 ? -7.285 0.724 -3.477 1 98.81 46 VAL B N 1
ATOM 1450 C CA . VAL B 1 46 ? -6.191 0.093 -2.748 1 98.81 46 VAL B CA 1
ATOM 1451 C C . VAL B 1 46 ? -4.875 0.335 -3.484 1 98.81 46 VAL B C 1
ATOM 1453 O O . VAL B 1 46 ? -3.865 0.685 -2.867 1 98.81 46 VAL B O 1
ATOM 1456 N N . THR B 1 47 ? -4.918 0.207 -4.758 1 98.81 47 THR B N 1
ATOM 1457 C CA . THR B 1 47 ? -3.74 0.391 -5.602 1 98.81 47 THR B CA 1
ATOM 1458 C C . THR B 1 47 ? -3.176 1.8 -5.441 1 98.81 47 THR B C 1
ATOM 1460 O O . THR B 1 47 ? -1.961 1.979 -5.328 1 98.81 47 THR B O 1
ATOM 1463 N N . GLN B 1 48 ? -4.012 2.797 -5.445 1 98.88 48 GLN B N 1
ATOM 1464 C CA . GLN B 1 48 ? -3.564 4.18 -5.312 1 98.88 48 GLN B CA 1
ATOM 1465 C C . GLN B 1 48 ? -2.842 4.398 -3.988 1 98.88 48 GLN B C 1
ATOM 1467 O O . GLN B 1 48 ? -1.799 5.055 -3.943 1 98.88 48 GLN B O 1
ATOM 1472 N N . ALA B 1 49 ? -3.414 3.84 -2.92 1 98.94 49 ALA B N 1
ATOM 1473 C CA . ALA B 1 49 ? -2.764 3.912 -1.615 1 98.94 49 ALA B CA 1
ATOM 1474 C C . ALA B 1 49 ? -1.382 3.264 -1.654 1 98.94 49 ALA B C 1
ATOM 1476 O O . ALA B 1 49 ? -0.404 3.844 -1.176 1 98.94 49 ALA B O 1
ATOM 1477 N N . CYS B 1 50 ? -1.299 2.094 -2.209 1 98.94 50 CYS B N 1
ATOM 1478 C CA . CYS B 1 50 ? -0.042 1.357 -2.285 1 98.94 50 CYS B CA 1
ATOM 1479 C C . CYS B 1 50 ? 0.999 2.135 -3.082 1 98.94 50 CYS B C 1
ATOM 1481 O O . CYS B 1 50 ? 2.184 2.119 -2.744 1 98.94 50 CYS B O 1
ATOM 1483 N N . HIS B 1 51 ? 0.537 2.811 -4.137 1 98.94 51 HIS B N 1
ATOM 1484 C CA . HIS B 1 51 ? 1.459 3.623 -4.922 1 98.94 51 HIS B CA 1
ATOM 1485 C C . HIS B 1 51 ? 2.027 4.77 -4.094 1 98.94 51 HIS B C 1
ATOM 1487 O O . HIS B 1 51 ? 3.238 5.008 -4.105 1 98.94 51 HIS B O 1
ATOM 1493 N N . ALA B 1 52 ? 1.19 5.465 -3.432 1 98.94 52 ALA B N 1
ATOM 1494 C CA . ALA B 1 52 ? 1.641 6.586 -2.611 1 98.94 52 ALA B CA 1
ATOM 1495 C C . ALA B 1 52 ? 2.637 6.125 -1.552 1 98.94 52 ALA B C 1
ATOM 1497 O O . ALA B 1 52 ? 3.672 6.762 -1.342 1 98.94 52 ALA B O 1
ATOM 1498 N N . VAL B 1 53 ? 2.34 4.992 -0.896 1 98.94 53 VAL B N 1
ATOM 1499 C CA . VAL B 1 53 ? 3.205 4.438 0.14 1 98.94 53 VAL B CA 1
ATOM 1500 C C . VAL B 1 53 ? 4.555 4.051 -0.463 1 98.94 53 VAL B C 1
ATOM 1502 O O . VAL B 1 53 ? 5.605 4.395 0.083 1 98.94 53 VAL B O 1
ATOM 1505 N N . THR B 1 54 ? 4.496 3.414 -1.571 1 98.94 54 THR B N 1
ATOM 1506 C CA . THR B 1 54 ? 5.727 3.021 -2.248 1 98.94 54 THR B CA 1
ATOM 1507 C C . THR B 1 54 ? 6.562 4.246 -2.604 1 98.94 54 THR B C 1
ATOM 1509 O O . THR B 1 54 ? 7.773 4.262 -2.377 1 98.94 54 THR B O 1
ATOM 1512 N N . LYS B 1 55 ? 5.898 5.223 -3.127 1 98.88 55 LYS B N 1
ATOM 1513 C CA . LYS B 1 55 ? 6.594 6.43 -3.572 1 98.88 55 LYS B CA 1
ATOM 1514 C C . LYS B 1 55 ? 7.305 7.117 -2.41 1 98.88 55 LYS B C 1
ATOM 1516 O O . LYS B 1 55 ? 8.477 7.477 -2.52 1 98.88 55 LYS B O 1
ATOM 1521 N N . VAL B 1 56 ? 6.648 7.289 -1.312 1 98.75 56 VAL B N 1
ATOM 1522 C CA . VAL B 1 56 ? 7.246 8.039 -0.21 1 98.75 56 VAL B CA 1
ATOM 1523 C C . VAL B 1 56 ? 8.43 7.266 0.358 1 98.75 56 VAL B C 1
ATOM 1525 O O . VAL B 1 56 ? 9.461 7.855 0.703 1 98.75 56 VAL B O 1
ATOM 1528 N N . LEU B 1 57 ? 8.336 5.965 0.451 1 98.75 57 LEU B N 1
ATOM 1529 C CA . LEU B 1 57 ? 9.438 5.152 0.957 1 98.75 57 LEU B CA 1
ATOM 1530 C C . LEU B 1 57 ? 10.617 5.168 -0.014 1 98.75 57 LEU B C 1
ATOM 1532 O O . LEU B 1 57 ? 11.773 5.254 0.407 1 98.75 57 LEU B O 1
ATOM 1536 N N . ALA B 1 58 ? 10.312 5.121 -1.265 1 98.69 58 ALA B N 1
ATOM 1537 C CA . ALA B 1 58 ? 11.352 5.109 -2.291 1 98.69 58 ALA B CA 1
ATOM 1538 C C . ALA B 1 58 ? 12.086 6.445 -2.338 1 98.69 58 ALA B C 1
ATOM 1540 O O . ALA B 1 58 ? 13.289 6.488 -2.59 1 98.69 58 ALA B O 1
ATOM 1541 N N . LYS B 1 59 ? 11.438 7.48 -2.098 1 98.62 59 LYS B N 1
ATOM 1542 C CA . LYS B 1 59 ? 12.016 8.812 -2.217 1 98.62 59 LYS B CA 1
ATOM 1543 C C . LYS B 1 59 ? 12.836 9.172 -0.98 1 98.62 59 LYS B C 1
ATOM 1545 O O . LYS B 1 59 ? 13.664 10.078 -1.021 1 98.62 59 LYS B O 1
ATOM 1550 N N . HIS B 1 60 ? 12.602 8.461 0.129 1 98.38 60 HIS B N 1
ATOM 1551 C CA . HIS B 1 60 ? 13.25 8.844 1.377 1 98.38 60 HIS B CA 1
ATOM 1552 C C . HIS B 1 60 ? 13.875 7.633 2.064 1 98.38 60 HIS B C 1
ATOM 1554 O O . HIS B 1 60 ? 13.664 7.414 3.258 1 98.38 60 HIS B O 1
ATOM 1560 N N . PRO B 1 61 ? 14.695 6.91 1.395 1 97.31 61 PRO B N 1
ATOM 1561 C CA . PRO B 1 61 ? 15.18 5.641 1.938 1 97.31 61 PRO B CA 1
ATOM 1562 C C . PRO B 1 61 ? 16.141 5.832 3.109 1 97.31 61 PRO B C 1
ATOM 1564 O O . PRO B 1 61 ? 16.297 4.93 3.939 1 97.31 61 PRO B O 1
ATOM 1567 N N . THR B 1 62 ? 16.766 6.996 3.207 1 98 62 THR B N 1
ATOM 1568 C CA . THR B 1 62 ? 17.781 7.184 4.242 1 98 62 THR B CA 1
ATOM 1569 C C . THR B 1 62 ? 17.234 8.047 5.375 1 98 62 THR B C 1
ATOM 1571 O O . THR B 1 62 ? 17.953 8.359 6.328 1 98 62 THR B O 1
ATOM 1574 N N . ASP B 1 63 ? 16 8.539 5.207 1 98.62 63 ASP B N 1
ATOM 1575 C CA . ASP B 1 63 ? 15.391 9.266 6.316 1 98.62 63 ASP B CA 1
ATOM 1576 C C . ASP B 1 63 ? 15.328 8.398 7.574 1 98.62 63 ASP B C 1
ATOM 1578 O O . ASP B 1 63 ? 14.922 7.238 7.512 1 98.62 63 ASP B O 1
ATOM 1582 N N . SER B 1 64 ? 15.734 8.961 8.688 1 98.56 64 SER B N 1
ATOM 1583 C CA . SER B 1 64 ? 15.852 8.188 9.922 1 98.56 64 SER B CA 1
ATOM 1584 C C . SER B 1 64 ? 14.508 7.598 10.336 1 98.56 64 SER B C 1
ATOM 1586 O O . SER B 1 64 ? 14.453 6.508 10.914 1 98.56 64 SER B O 1
ATOM 1588 N N . ARG B 1 65 ? 13.461 8.219 10.094 1 98.44 65 ARG B N 1
ATOM 1589 C CA . ARG B 1 65 ? 12.133 7.711 10.43 1 98.44 65 ARG B CA 1
ATOM 1590 C C . ARG B 1 65 ? 11.789 6.484 9.586 1 98.44 65 ARG B C 1
ATOM 1592 O O . ARG B 1 65 ? 11.211 5.52 10.094 1 98.44 65 ARG B O 1
ATOM 1599 N N . VAL B 1 66 ? 12.102 6.598 8.32 1 98.75 66 VAL B N 1
ATOM 1600 C CA . VAL B 1 66 ? 11.836 5.48 7.418 1 98.75 66 VAL B CA 1
ATOM 1601 C C . VAL B 1 66 ? 12.688 4.281 7.824 1 98.75 66 VAL B C 1
ATOM 1603 O O . VAL B 1 66 ? 12.188 3.156 7.91 1 98.75 66 VAL B O 1
ATOM 1606 N N . VAL B 1 67 ? 13.961 4.547 8.117 1 98.69 67 VAL B N 1
ATOM 1607 C CA . VAL B 1 67 ? 14.875 3.486 8.516 1 98.69 67 VAL B CA 1
ATOM 1608 C C . VAL B 1 67 ? 14.367 2.807 9.781 1 98.69 67 VAL B C 1
ATOM 1610 O O . VAL B 1 67 ? 14.281 1.577 9.844 1 98.69 67 VAL B O 1
ATOM 1613 N N . GLU B 1 68 ? 14.023 3.549 10.766 1 98.31 68 GLU B N 1
ATOM 1614 C CA . GLU B 1 68 ? 13.508 2.998 12.016 1 98.31 68 GLU B CA 1
ATOM 1615 C C . GLU B 1 68 ? 12.219 2.219 11.781 1 98.31 68 GLU B C 1
ATOM 1617 O O . GLU B 1 68 ? 12.023 1.143 12.352 1 98.31 68 GLU B O 1
ATOM 1622 N N . TYR B 1 69 ? 11.422 2.74 11.023 1 98.75 69 TYR B N 1
ATOM 1623 C CA . TYR B 1 69 ? 10.125 2.156 10.688 1 98.75 69 TYR B CA 1
ATOM 1624 C C . TYR B 1 69 ? 10.297 0.784 10.047 1 98.75 69 TYR B C 1
ATOM 1626 O O . TYR B 1 69 ? 9.625 -0.176 10.438 1 98.75 69 TYR B O 1
ATOM 1634 N N . LEU B 1 70 ? 11.219 0.669 9.117 1 98.5 70 LEU B N 1
ATOM 1635 C CA . LEU B 1 70 ? 11.414 -0.556 8.352 1 98.5 70 LEU B CA 1
ATOM 1636 C C . LEU B 1 70 ? 12.258 -1.559 9.133 1 98.5 70 LEU B C 1
ATOM 1638 O O . LEU B 1 70 ? 12.312 -2.738 8.781 1 98.5 70 LEU B O 1
ATOM 1642 N N . ASP B 1 71 ? 12.852 -1.127 10.211 1 97.31 71 ASP B N 1
ATOM 1643 C CA . ASP B 1 71 ? 13.586 -2.021 11.094 1 97.31 71 ASP B CA 1
ATOM 1644 C C . ASP B 1 71 ? 12.641 -2.926 11.875 1 97.31 71 ASP B C 1
ATOM 1646 O O . ASP B 1 71 ? 13.055 -3.957 12.414 1 97.31 71 ASP B O 1
ATOM 1650 N N . LYS B 1 72 ? 11.422 -2.574 11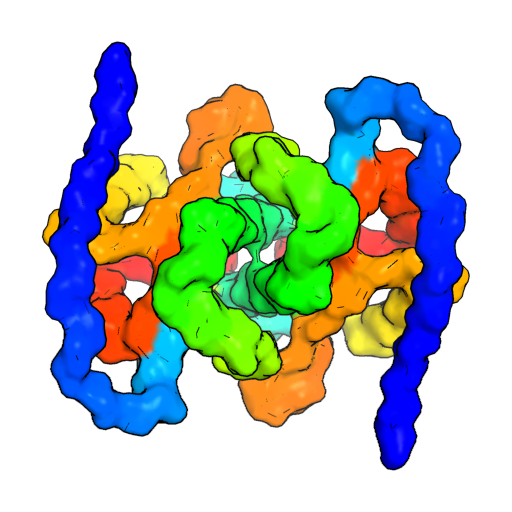.961 1 96 72 LYS B N 1
ATOM 1651 C CA . LYS B 1 72 ? 10.383 -3.352 12.633 1 96 72 LYS B CA 1
ATOM 1652 C C . LYS B 1 72 ? 9.297 -3.777 11.656 1 96 72 LYS B C 1
ATOM 1654 O O . LYS B 1 72 ? 8.117 -3.504 11.883 1 96 72 LYS B O 1
ATOM 1659 N N . LEU B 1 73 ? 9.648 -4.539 10.758 1 97.5 73 LEU B N 1
ATOM 1660 C CA . LEU B 1 73 ? 8.844 -4.84 9.578 1 97.5 73 LEU B CA 1
ATOM 1661 C C . LEU B 1 73 ? 7.566 -5.574 9.953 1 97.5 73 LEU B C 1
ATOM 1663 O O . LEU B 1 73 ? 6.531 -5.41 9.305 1 97.5 73 LEU B O 1
ATOM 1667 N N . GLU B 1 74 ? 7.57 -6.285 11.023 1 97.12 74 GLU B N 1
ATOM 1668 C CA . GLU B 1 74 ? 6.438 -7.141 11.359 1 97.12 74 GLU B CA 1
ATOM 1669 C C . GLU B 1 74 ? 5.406 -6.383 12.195 1 97.12 74 GLU B C 1
ATOM 1671 O O . GLU B 1 74 ? 4.316 -6.895 12.461 1 97.12 74 GLU B O 1
ATOM 1676 N N . THR B 1 75 ? 5.77 -5.168 12.617 1 97.06 75 THR B N 1
ATOM 1677 C CA . THR B 1 75 ? 4.883 -4.426 13.508 1 97.06 75 THR B CA 1
ATOM 1678 C C . THR B 1 75 ? 4.688 -2.998 13.008 1 97.06 75 THR B C 1
ATOM 1680 O O . THR B 1 75 ? 4.559 -2.066 13.805 1 97.06 75 THR B O 1
ATOM 1683 N N . MET B 1 76 ? 4.781 -2.809 11.734 1 98.38 76 MET B N 1
ATOM 1684 C CA . MET B 1 76 ? 4.508 -1.5 11.141 1 98.38 76 MET B CA 1
ATOM 1685 C C . MET B 1 76 ? 3.059 -1.088 11.391 1 98.38 76 MET B C 1
ATOM 1687 O O . MET B 1 76 ? 2.16 -1.933 11.391 1 98.38 76 MET B O 1
ATOM 1691 N N . HIS B 1 77 ? 2.832 0.223 11.547 1 98.44 77 HIS B N 1
ATOM 1692 C CA . HIS B 1 77 ? 1.492 0.779 11.695 1 98.44 77 HIS B CA 1
ATOM 1693 C C . HIS B 1 77 ? 1.184 1.776 10.586 1 98.44 77 HIS B C 1
ATOM 1695 O O . HIS B 1 77 ? 2.016 2.629 10.266 1 98.44 77 HIS B O 1
ATOM 1701 N N . LYS B 1 78 ? -0.016 1.653 10.031 1 98.75 78 LYS B N 1
ATOM 1702 C CA . LYS B 1 78 ? -0.552 2.611 9.07 1 98.75 78 LYS B CA 1
ATOM 1703 C C . LYS B 1 78 ? -2.004 2.955 9.383 1 98.75 78 LYS B C 1
ATOM 1705 O O . LYS B 1 78 ? -2.729 2.141 9.961 1 98.75 78 LYS B O 1
ATOM 1710 N N . VAL B 1 79 ? -2.348 4.141 9.016 1 98.75 79 VAL B N 1
ATOM 1711 C CA . VAL B 1 79 ? -3.732 4.594 9.102 1 98.75 79 VAL B CA 1
ATOM 1712 C C . VAL B 1 79 ? -4.184 5.148 7.754 1 98.75 79 VAL B C 1
ATOM 1714 O O . VAL B 1 79 ? -3.488 5.969 7.152 1 98.75 79 VAL B O 1
ATOM 1717 N N . VAL B 1 80 ? -5.32 4.695 7.336 1 98.94 80 VAL B N 1
ATOM 1718 C CA . VAL B 1 80 ? -5.871 5.18 6.078 1 98.94 80 VAL B CA 1
ATOM 1719 C C . VAL B 1 80 ? -7.051 6.109 6.352 1 98.94 80 VAL B C 1
ATOM 1721 O O . VAL B 1 80 ? -8.023 5.715 7.004 1 98.94 80 VAL B O 1
ATOM 1724 N N . LEU B 1 81 ? -6.938 7.301 5.852 1 98.94 81 LEU B N 1
ATOM 1725 C CA . LEU B 1 81 ? -7.961 8.328 5.98 1 98.94 81 LEU B CA 1
ATOM 1726 C C . LEU B 1 81 ? -8.562 8.672 4.621 1 98.94 81 LEU B C 1
ATOM 1728 O O . LEU B 1 81 ? -8.016 8.297 3.582 1 98.94 81 LEU B O 1
ATOM 1732 N N . GLY B 1 82 ? -9.703 9.281 4.676 1 98.81 82 GLY B N 1
ATOM 1733 C CA . GLY B 1 82 ? -10.367 9.797 3.49 1 98.81 82 GLY B CA 1
ATOM 1734 C C . GLY B 1 82 ? -10.516 11.305 3.494 1 98.81 82 GLY B C 1
ATOM 1735 O O . GLY B 1 82 ? -10.633 11.914 4.559 1 98.81 82 GLY B O 1
ATOM 1736 N N . ILE B 1 83 ? -10.484 11.859 2.357 1 98.88 83 ILE B N 1
ATOM 1737 C CA . ILE B 1 83 ? -10.727 13.281 2.146 1 98.88 83 ILE B CA 1
ATOM 1738 C C . ILE B 1 83 ? -11.742 13.469 1.021 1 98.88 83 ILE B C 1
ATOM 1740 O O . ILE B 1 83 ? -11.742 12.719 0.044 1 98.88 83 ILE B O 1
ATOM 1744 N N . LYS B 1 84 ? -12.492 14.422 1.071 1 98.38 84 LYS B N 1
ATOM 1745 C CA . LYS B 1 84 ? -13.711 14.516 0.273 1 98.38 84 LYS B CA 1
ATOM 1746 C C . LYS B 1 84 ? -13.391 14.594 -1.216 1 98.38 84 LYS B C 1
ATOM 1748 O O . LYS B 1 84 ? -14.016 13.914 -2.031 1 98.38 84 LYS B O 1
ATOM 1753 N N . ASN B 1 85 ? -12.492 15.57 -1.6 1 98.5 85 ASN B N 1
ATOM 1754 C CA . ASN B 1 85 ? -12.219 15.875 -3 1 98.5 85 ASN B CA 1
ATOM 1755 C C . ASN B 1 85 ? -10.844 16.516 -3.174 1 98.5 85 ASN B C 1
ATOM 1757 O O . ASN B 1 85 ? -10.094 16.672 -2.207 1 98.5 85 ASN B O 1
ATOM 1761 N N . LEU B 1 86 ? -10.547 16.859 -4.41 1 98.75 86 LEU B N 1
ATOM 1762 C CA . LEU B 1 86 ? -9.242 17.438 -4.73 1 98.75 86 LEU B CA 1
ATOM 1763 C C . LEU B 1 86 ? -9.023 18.734 -3.977 1 98.75 86 LEU B C 1
ATOM 1765 O O . LEU B 1 86 ? -7.922 19 -3.477 1 98.75 86 LEU B O 1
ATOM 1769 N N . GLY B 1 87 ? -10.008 19.578 -3.967 1 98.81 87 GLY B N 1
ATOM 1770 C CA . GLY B 1 87 ? -9.875 20.844 -3.262 1 98.81 87 GLY B CA 1
ATOM 1771 C C . GLY B 1 87 ? -9.453 20.688 -1.812 1 98.81 87 GLY B C 1
ATOM 1772 O O . GLY B 1 87 ? -8.539 21.359 -1.347 1 98.81 87 GLY B O 1
ATOM 1773 N N . GLN B 1 88 ? -10.109 19.797 -1.109 1 98.81 88 GLN B N 1
ATOM 1774 C CA . GLN B 1 88 ? -9.773 19.547 0.289 1 98.81 88 GLN B CA 1
ATOM 1775 C C . GLN B 1 88 ? -8.406 18.891 0.418 1 98.81 88 GLN B C 1
ATOM 1777 O O . GLN B 1 88 ? -7.68 19.141 1.383 1 98.81 88 GLN B O 1
ATOM 1782 N N . LEU B 1 89 ? -8.086 18.078 -0.481 1 98.88 89 LEU B N 1
ATOM 1783 C CA . LEU B 1 89 ? -6.766 17.469 -0.471 1 98.88 89 LEU B CA 1
ATOM 1784 C C . LEU B 1 89 ? -5.672 18.516 -0.612 1 98.88 89 LEU B C 1
ATOM 1786 O O . LEU B 1 89 ? -4.641 18.453 0.061 1 98.88 89 LEU B O 1
ATOM 1790 N N . ARG B 1 90 ? -5.852 19.5 -1.483 1 98.88 90 ARG B N 1
ATOM 1791 C CA . ARG B 1 90 ? -4.887 20.578 -1.665 1 98.88 90 ARG B CA 1
ATOM 1792 C C . ARG B 1 90 ? -4.754 21.422 -0.397 1 98.88 90 ARG B C 1
ATOM 1794 O O . ARG B 1 90 ? -3.643 21.781 -0.004 1 98.88 90 ARG B O 1
ATOM 1801 N N . LYS B 1 91 ? -5.797 21.672 0.166 1 98.81 91 LYS B N 1
ATOM 1802 C CA . LYS B 1 91 ? -5.754 22.375 1.437 1 98.81 91 LYS B CA 1
ATOM 1803 C C . LYS B 1 91 ? -4.988 21.594 2.49 1 98.81 91 LYS B C 1
ATOM 1805 O O . LYS B 1 91 ? -4.215 22.156 3.264 1 98.81 91 LYS B O 1
ATOM 1810 N N . LEU B 1 92 ? -5.281 20.312 2.578 1 98.88 92 LEU B N 1
ATOM 1811 C CA . LEU B 1 92 ? -4.543 19.438 3.49 1 98.88 92 LEU B CA 1
ATOM 1812 C C . LEU B 1 92 ? -3.045 19.531 3.232 1 98.88 92 LEU B C 1
ATOM 1814 O O . LEU B 1 92 ? -2.254 19.625 4.176 1 98.88 92 LEU B O 1
ATOM 1818 N N . GLN B 1 93 ? -2.65 19.453 2.021 1 98.81 93 GLN B N 1
ATOM 1819 C CA . GLN B 1 93 ? -1.234 19.516 1.676 1 98.81 93 GLN B CA 1
ATOM 1820 C C . GLN B 1 93 ? -0.616 20.844 2.115 1 98.81 93 GLN B C 1
ATOM 1822 O O . GLN B 1 93 ? 0.533 20.875 2.561 1 98.81 93 GLN B O 1
ATOM 1827 N N . GLU B 1 94 ? -1.368 21.906 1.896 1 98.69 94 GLU B N 1
ATOM 1828 C CA . GLU B 1 94 ? -0.902 23.203 2.385 1 98.69 94 GLU B CA 1
ATOM 1829 C C . GLU B 1 94 ? -0.66 23.172 3.891 1 98.69 94 GLU B C 1
ATOM 1831 O O . GLU B 1 94 ? 0.372 23.641 4.371 1 98.69 94 GLU B O 1
ATOM 1836 N N . LEU B 1 95 ? -1.601 22.625 4.598 1 98.69 95 LEU B N 1
ATOM 1837 C CA . LEU B 1 95 ? -1.469 22.5 6.047 1 98.69 95 LEU B CA 1
ATOM 1838 C C . LEU B 1 95 ? -0.26 21.641 6.41 1 98.69 95 LEU B C 1
ATOM 1840 O O . LEU B 1 95 ? 0.467 21.953 7.352 1 98.69 95 LEU B O 1
ATOM 1844 N N . MET B 1 96 ? -0.074 20.578 5.727 1 98.69 96 MET B N 1
ATOM 1845 C CA . MET B 1 96 ? 1.054 19.688 5.969 1 98.69 96 MET B CA 1
ATOM 1846 C C . MET B 1 96 ? 2.379 20.406 5.734 1 98.69 96 MET B C 1
ATOM 1848 O O . MET B 1 96 ? 3.336 20.203 6.484 1 98.69 96 MET B O 1
ATOM 1852 N N . CYS B 1 97 ? 2.406 21.188 4.703 1 98.06 97 CYS B N 1
ATOM 1853 C CA . CYS B 1 97 ? 3.607 21.969 4.426 1 98.06 97 CYS B CA 1
ATOM 1854 C C . CYS B 1 97 ? 3.895 22.953 5.555 1 98.06 97 CYS B C 1
ATOM 1856 O O . CYS B 1 97 ? 5.039 23.078 5.992 1 98.06 97 CYS B O 1
ATOM 1858 N N . GLU B 1 98 ? 2.973 23.594 5.988 1 97.94 98 GLU B N 1
ATOM 1859 C CA . GLU B 1 98 ? 3.123 24.531 7.086 1 97.94 98 GLU B CA 1
ATOM 1860 C C . GLU B 1 98 ? 3.617 23.828 8.352 1 97.94 98 GLU B C 1
ATOM 1862 O O . GLU B 1 98 ? 4.391 24.406 9.125 1 97.94 98 GLU B O 1
ATOM 1867 N N . ALA B 1 99 ? 3.182 22.625 8.531 1 97.75 99 ALA B N 1
ATOM 1868 C CA . ALA B 1 99 ? 3.543 21.859 9.711 1 97.75 99 ALA B CA 1
ATOM 1869 C C . ALA B 1 99 ? 4.832 21.078 9.484 1 97.75 99 ALA B C 1
ATOM 1871 O O . ALA B 1 99 ? 5.254 20.297 10.344 1 97.75 99 ALA B O 1
ATOM 1872 N N . ALA B 1 100 ? 5.395 21.156 8.289 1 97.5 100 ALA B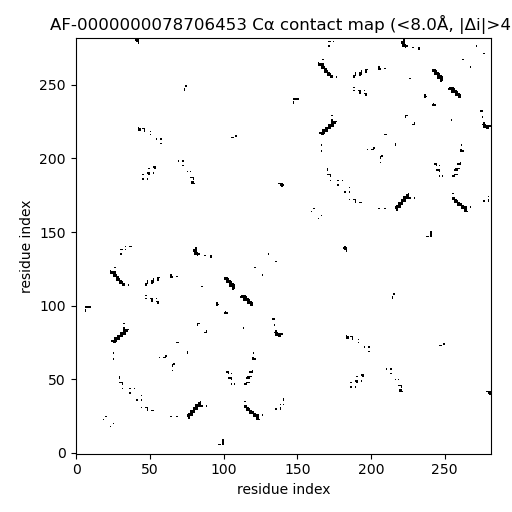 N 1
ATOM 1873 C CA . ALA B 1 100 ? 6.609 20.438 7.898 1 97.5 100 ALA B CA 1
ATOM 1874 C C . ALA B 1 100 ? 6.406 18.922 7.977 1 97.5 100 ALA B C 1
ATOM 1876 O O . ALA B 1 100 ? 7.277 18.203 8.461 1 97.5 100 ALA B O 1
ATOM 1877 N N . MET B 1 101 ? 5.262 18.516 7.652 1 98.38 101 MET B N 1
ATOM 1878 C CA . MET B 1 101 ? 4.969 17.094 7.562 1 98.38 101 MET B CA 1
ATOM 1879 C C . MET B 1 101 ? 5.285 16.547 6.168 1 98.38 101 MET B C 1
ATOM 1881 O O . MET B 1 101 ? 4.547 16.812 5.219 1 98.38 101 MET B O 1
ATOM 1885 N N . ASP B 1 102 ? 6.344 15.805 6.09 1 98.81 102 ASP B N 1
ATOM 1886 C CA . ASP B 1 102 ? 6.812 15.273 4.816 1 98.81 102 ASP B CA 1
ATOM 1887 C C . ASP B 1 102 ? 5.828 14.242 4.254 1 98.81 102 ASP B C 1
ATOM 1889 O O . ASP B 1 102 ? 5.348 13.375 4.984 1 98.81 102 ASP B O 1
ATOM 1893 N N . HIS B 1 103 ? 5.551 14.391 2.98 1 98.88 103 HIS B N 1
ATOM 1894 C CA . HIS B 1 103 ? 4.59 13.516 2.32 1 98.88 103 HIS B CA 1
ATOM 1895 C C . HIS B 1 103 ? 4.812 13.492 0.812 1 98.88 103 HIS B C 1
ATOM 1897 O O . HIS B 1 103 ? 5.555 14.32 0.277 1 98.88 103 HIS B O 1
ATOM 1903 N N . GLU B 1 104 ? 4.285 12.516 0.183 1 98.88 104 GLU B N 1
ATOM 1904 C CA . GLU B 1 104 ? 4.238 12.391 -1.271 1 98.88 104 GLU B CA 1
ATOM 1905 C C . GLU B 1 104 ? 2.811 12.156 -1.757 1 98.88 104 GLU B C 1
ATOM 1907 O O . GLU B 1 104 ? 2.031 11.469 -1.096 1 98.88 104 GLU B O 1
ATOM 1912 N N . GLU B 1 105 ? 2.463 12.711 -2.914 1 98.88 105 GLU B N 1
ATOM 1913 C CA . GLU B 1 105 ? 1.182 12.414 -3.549 1 98.88 105 GLU B CA 1
ATOM 1914 C C . GLU B 1 105 ? 1.35 11.422 -4.691 1 98.88 105 GLU B C 1
ATOM 1916 O O . GLU B 1 105 ? 2.432 11.312 -5.273 1 98.88 105 GLU B O 1
ATOM 1921 N N . TRP B 1 106 ? 0.344 10.734 -4.984 1 98.94 106 TRP B N 1
ATOM 1922 C CA . TRP B 1 106 ? 0.284 9.922 -6.191 1 98.94 106 TRP B CA 1
ATOM 1923 C C . TRP B 1 106 ? -0.649 10.539 -7.227 1 98.94 106 TRP B C 1
ATOM 1925 O O . TRP B 1 106 ? -1.778 10.922 -6.902 1 98.94 106 TRP B O 1
ATOM 1935 N N . VAL B 1 107 ? -0.128 10.625 -8.406 1 98.88 107 VAL B N 1
ATOM 1936 C CA . VAL B 1 107 ? -0.889 11.117 -9.547 1 98.88 107 VAL B CA 1
ATOM 1937 C C . VAL B 1 107 ? -1.115 9.984 -10.539 1 98.88 107 VAL B C 1
ATOM 1939 O O . VAL B 1 107 ? -0.159 9.43 -11.086 1 98.88 107 VAL B O 1
ATOM 1942 N N . GLU B 1 108 ? -2.404 9.711 -10.75 1 98.31 108 GLU B N 1
ATOM 1943 C CA . GLU B 1 108 ? -2.768 8.688 -11.727 1 98.31 108 GLU B CA 1
ATOM 1944 C C . GLU B 1 108 ? -2.67 9.227 -13.148 1 98.31 108 GLU B C 1
ATOM 1946 O O . GLU B 1 108 ? -3.219 10.289 -13.453 1 98.31 108 GLU B O 1
ATOM 1951 N N . LEU B 1 109 ? -1.87 8.539 -13.953 1 97 109 LEU B N 1
ATOM 1952 C CA . LEU B 1 109 ? -1.731 8.82 -15.383 1 97 109 LEU B CA 1
ATOM 1953 C C . LEU B 1 109 ? -2.449 7.762 -16.219 1 97 109 LEU B C 1
ATOM 1955 O O . LEU B 1 109 ? -2.646 6.633 -15.758 1 97 109 LEU B O 1
ATOM 1959 N N . PRO B 1 110 ? -2.973 8.164 -17.375 1 94.81 110 PRO B N 1
ATOM 1960 C CA . PRO B 1 110 ? -2.732 9.43 -18.078 1 94.81 110 PRO B CA 1
ATOM 1961 C C . PRO B 1 110 ? -3.725 10.523 -17.688 1 94.81 110 PRO B C 1
ATOM 1963 O O . PRO B 1 110 ? -3.59 11.664 -18.125 1 94.81 110 PRO B O 1
ATOM 1966 N N . GLU B 1 111 ? -4.707 10.289 -16.828 1 95.69 111 GLU B N 1
ATOM 1967 C CA . GLU B 1 111 ? -5.758 11.242 -16.469 1 95.69 111 GLU B CA 1
ATOM 1968 C C . GLU B 1 111 ? -5.191 12.406 -15.656 1 95.69 111 GLU B C 1
ATOM 1970 O O . GLU B 1 111 ? -5.859 13.422 -15.477 1 95.69 111 GLU B O 1
ATOM 1975 N N . ASP B 1 112 ? -3.961 12.266 -15.219 1 97.56 112 ASP B N 1
ATOM 1976 C CA . ASP B 1 112 ? -3.299 13.305 -14.43 1 97.56 112 ASP B CA 1
ATOM 1977 C C . ASP B 1 112 ? -4.121 13.664 -13.188 1 97.56 112 ASP B C 1
ATOM 1979 O O . ASP B 1 112 ? -4.391 14.836 -12.938 1 97.56 112 ASP B O 1
ATOM 1983 N N . THR B 1 113 ? -4.516 12.664 -12.469 1 98.44 113 THR B N 1
ATOM 1984 C CA . THR B 1 113 ? -5.379 12.82 -11.305 1 98.44 113 THR B CA 1
ATOM 1985 C C . THR B 1 113 ? -4.609 12.523 -10.023 1 98.44 113 THR B C 1
ATOM 1987 O O . THR B 1 113 ? -4.086 11.422 -9.844 1 98.44 113 THR B O 1
ATOM 1990 N N . VAL B 1 114 ? -4.605 13.539 -9.109 1 98.88 114 VAL B N 1
ATOM 1991 C CA . VAL B 1 114 ? -4.086 13.273 -7.773 1 98.88 114 VAL B CA 1
ATOM 1992 C C . VAL B 1 114 ? -5.082 12.414 -6.996 1 98.88 114 VAL B C 1
ATOM 1994 O O . VAL B 1 114 ? -6.246 12.789 -6.836 1 98.88 114 VAL B O 1
ATOM 1997 N N . THR B 1 115 ? -4.598 11.289 -6.43 1 98.88 115 THR B N 1
ATOM 1998 C CA . THR B 1 115 ? -5.566 10.344 -5.895 1 98.88 115 THR B CA 1
ATOM 1999 C C . THR B 1 115 ? -5.316 10.094 -4.41 1 98.88 115 THR B C 1
ATOM 2001 O O . THR B 1 115 ? -6.242 9.766 -3.664 1 98.88 115 THR B O 1
ATOM 2004 N N . ALA B 1 116 ? -4.078 10.203 -4.023 1 98.94 116 ALA B N 1
ATOM 2005 C CA . ALA B 1 116 ? -3.699 9.797 -2.674 1 98.94 116 ALA B CA 1
ATOM 2006 C C . ALA B 1 116 ? -2.447 10.531 -2.207 1 98.94 116 ALA B C 1
ATOM 2008 O O . ALA B 1 116 ? -1.66 11.008 -3.025 1 98.94 116 ALA B O 1
ATOM 2009 N N . ILE B 1 117 ? -2.314 10.57 -0.908 1 98.88 117 ILE B N 1
ATOM 2010 C CA . ILE B 1 117 ? -1.111 11.047 -0.24 1 98.88 117 ILE B CA 1
ATOM 2011 C C . ILE B 1 117 ? -0.654 10.031 0.8 1 98.88 117 ILE B C 1
ATOM 2013 O O . ILE B 1 117 ? -1.479 9.359 1.428 1 98.88 117 ILE B O 1
ATOM 2017 N N . ALA B 1 118 ? 0.653 9.953 0.929 1 98.94 118 ALA B N 1
ATOM 2018 C CA . ALA B 1 118 ? 1.221 9.211 2.053 1 98.94 118 ALA B CA 1
ATOM 2019 C C . ALA B 1 118 ? 2.287 10.039 2.77 1 98.94 118 ALA B C 1
ATOM 2021 O O . ALA B 1 118 ? 3.105 10.695 2.125 1 98.94 118 ALA B O 1
ATOM 2022 N N . THR B 1 119 ? 2.25 9.984 4.035 1 98.94 119 THR B N 1
ATOM 2023 C CA . THR B 1 119 ? 3.275 10.664 4.824 1 98.94 119 THR B CA 1
ATOM 2024 C C . THR B 1 119 ? 4.473 9.742 5.055 1 98.94 119 THR B C 1
ATOM 2026 O O . THR B 1 119 ? 4.359 8.523 4.926 1 98.94 119 THR B O 1
ATOM 2029 N N . LEU B 1 120 ? 5.609 10.398 5.402 1 98.94 120 LEU B N 1
ATOM 2030 C CA . LEU B 1 120 ? 6.602 9.625 6.141 1 98.94 120 LEU B CA 1
ATOM 2031 C C . LEU B 1 120 ? 6.02 9.102 7.449 1 98.94 120 LEU B C 1
ATOM 2033 O O . LEU B 1 120 ? 4.957 9.555 7.887 1 98.94 120 LEU B O 1
ATOM 2037 N N . PRO B 1 121 ? 6.73 8.039 8.039 1 98.88 121 PRO B N 1
ATOM 2038 C CA . PRO B 1 121 ? 6.281 7.641 9.375 1 98.88 121 PRO B CA 1
ATOM 2039 C C . PRO B 1 121 ? 6.523 8.719 10.422 1 98.88 121 PRO B C 1
ATOM 2041 O O . PRO B 1 121 ? 7.609 9.297 10.484 1 98.88 121 PRO B O 1
ATOM 2044 N N . TYR B 1 122 ? 5.516 8.977 11.211 1 98.81 122 TYR B N 1
ATOM 2045 C CA . TYR B 1 122 ? 5.598 9.906 12.336 1 98.81 122 TYR B CA 1
ATOM 2046 C C . TYR B 1 122 ? 5.137 9.242 13.625 1 98.81 122 TYR B C 1
ATOM 2048 O O . TYR B 1 122 ? 4.285 8.359 13.609 1 98.81 122 TYR B O 1
ATOM 2056 N N . ARG B 1 123 ? 5.777 9.68 14.68 1 98.56 123 ARG B N 1
ATOM 2057 C CA . ARG B 1 123 ? 5.258 9.234 15.969 1 98.56 123 ARG B CA 1
ATOM 2058 C C . ARG B 1 123 ? 3.777 9.57 16.109 1 98.56 123 ARG B C 1
ATOM 2060 O O . ARG B 1 123 ? 3.352 10.672 15.742 1 98.56 123 ARG B O 1
ATOM 2067 N N . ARG B 1 124 ? 3.055 8.602 16.609 1 98.31 124 ARG B N 1
ATOM 2068 C CA . ARG B 1 124 ? 1.618 8.789 16.781 1 98.31 124 ARG B CA 1
ATOM 2069 C C . ARG B 1 124 ? 1.32 10.07 17.547 1 98.31 124 ARG B C 1
ATOM 2071 O O . ARG B 1 124 ? 0.397 10.812 17.203 1 98.31 124 ARG B O 1
ATOM 2078 N N . SER B 1 125 ? 2.041 10.367 18.531 1 98 125 SER B N 1
ATOM 2079 C CA . SER B 1 125 ? 1.85 11.539 19.391 1 98 125 SER B CA 1
ATOM 2080 C C . SER B 1 125 ? 2.016 12.836 18.594 1 98 125 SER B C 1
ATOM 2082 O O . SER B 1 125 ? 1.508 13.883 18.984 1 98 125 SER B O 1
ATOM 2084 N N . VAL B 1 126 ? 2.693 12.766 17.5 1 97.75 126 VAL B N 1
ATOM 2085 C CA . V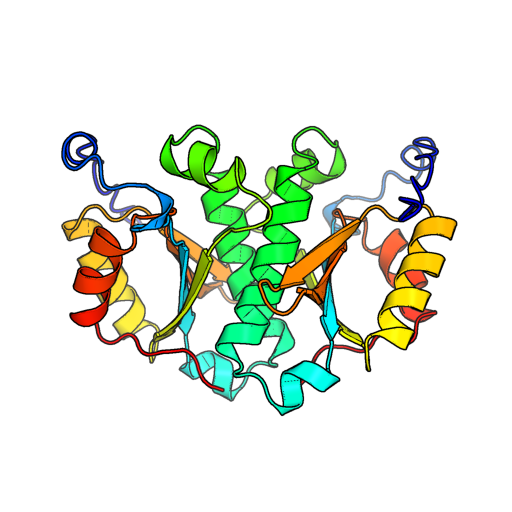AL B 1 126 ? 2.922 13.93 16.656 1 97.75 126 VAL B CA 1
ATOM 2086 C C . VAL B 1 126 ? 1.829 14.016 15.586 1 97.75 126 VAL B C 1
ATOM 2088 O O . VAL B 1 126 ? 1.226 15.07 15.391 1 97.75 126 VAL B O 1
ATOM 2091 N N . ALA B 1 127 ? 1.535 12.945 14.961 1 98.25 127 ALA B N 1
ATOM 2092 C CA . ALA B 1 127 ? 0.679 12.945 13.781 1 98.25 127 ALA B CA 1
ATOM 2093 C C . ALA B 1 127 ? -0.794 13.023 14.172 1 98.25 127 ALA B C 1
ATOM 2095 O O . ALA B 1 127 ? -1.588 13.68 13.484 1 98.25 127 ALA B O 1
ATOM 2096 N N . LEU B 1 128 ? -1.12 12.32 15.195 1 97.62 128 LEU B N 1
ATOM 2097 C CA . LEU B 1 128 ? -2.529 12.227 15.562 1 97.62 128 LEU B CA 1
ATOM 2098 C C . LEU B 1 128 ? -3.119 13.609 15.82 1 97.62 128 LEU B C 1
ATOM 2100 O O . LEU B 1 128 ? -4.164 13.953 15.266 1 97.62 128 LEU B O 1
ATOM 2104 N N . PRO B 1 129 ? -2.512 14.461 16.625 1 97.94 129 PRO B N 1
ATOM 2105 C CA . PRO B 1 129 ? -3.062 15.805 16.828 1 97.94 129 PRO B CA 1
ATOM 2106 C C . PRO B 1 129 ? -3.174 16.609 15.539 1 97.94 129 PRO B C 1
ATOM 2108 O O . PRO B 1 129 ? -4.121 17.375 15.367 1 97.94 129 PRO B O 1
ATOM 2111 N N . PHE B 1 130 ? -2.26 16.516 14.672 1 98.62 130 PHE B N 1
ATOM 2112 C CA . PHE B 1 130 ? -2.318 17.219 13.398 1 98.62 130 PHE B CA 1
ATOM 2113 C C . PHE B 1 130 ? -3.559 16.812 12.609 1 98.62 130 PHE B C 1
ATOM 2115 O O . PHE B 1 130 ? -4.336 17.672 12.18 1 98.62 130 PHE B O 1
ATOM 2122 N N . PHE B 1 131 ? -3.781 15.539 12.445 1 98.56 131 PHE B N 1
ATOM 2123 C CA . PHE B 1 131 ? -4.855 15.062 11.578 1 98.56 131 PHE B CA 1
ATOM 2124 C C . PHE B 1 131 ? -6.215 15.305 12.219 1 98.56 131 PHE B C 1
ATOM 2126 O O . PHE B 1 131 ? -7.23 15.391 11.523 1 98.56 131 PHE B O 1
ATOM 2133 N N . LYS B 1 132 ? -6.254 15.453 13.523 1 97.69 132 LYS B N 1
ATOM 2134 C CA . LYS B 1 132 ? -7.492 15.789 14.219 1 97.69 132 LYS B CA 1
ATOM 2135 C C . LYS B 1 132 ? -7.965 17.188 13.844 1 97.69 132 LYS B C 1
ATOM 2137 O O . LYS B 1 132 ? -9.148 17.516 13.984 1 97.69 132 LYS B O 1
ATOM 2142 N N . THR B 1 133 ? -7.102 18.016 13.328 1 96.88 133 THR B N 1
ATOM 2143 C CA . THR B 1 133 ? -7.449 19.391 12.977 1 96.88 133 THR B CA 1
ATOM 2144 C C . THR B 1 133 ? -7.832 19.484 11.5 1 96.88 133 THR B C 1
ATOM 2146 O O . THR B 1 133 ? -8.172 20.562 11.016 1 96.88 133 THR B O 1
ATOM 2149 N N . THR B 1 134 ? -7.75 18.453 10.797 1 98.25 134 THR B N 1
ATOM 2150 C CA . THR B 1 134 ? -8.008 18.438 9.359 1 98.25 134 THR B CA 1
ATOM 2151 C C . THR B 1 134 ? -9.406 17.891 9.07 1 98.25 134 THR B C 1
ATOM 2153 O O . THR B 1 134 ? -10.117 17.469 9.977 1 98.25 134 THR B O 1
ATOM 2156 N N . ARG B 1 135 ? -9.719 17.922 7.824 1 97.38 135 ARG B N 1
ATOM 2157 C CA . ARG B 1 135 ? -11.031 17.438 7.41 1 97.38 135 ARG B CA 1
ATOM 2158 C C . ARG B 1 135 ? -10.992 15.961 7.051 1 97.38 135 ARG B C 1
ATOM 2160 O O . ARG B 1 135 ? -11.93 15.438 6.445 1 97.38 135 ARG B O 1
ATOM 2167 N N . CYS B 1 136 ? -9.906 15.328 7.379 1 98.44 136 CYS B N 1
ATOM 2168 C CA . CYS B 1 136 ? -9.781 13.898 7.117 1 98.44 136 CYS B CA 1
ATOM 2169 C C . CYS B 1 136 ? -10.68 13.094 8.047 1 98.44 136 CYS B C 1
ATOM 2171 O O . CYS B 1 136 ? -10.977 13.531 9.156 1 98.44 136 CYS B O 1
ATOM 2173 N N . GLU B 1 137 ? -11.086 11.992 7.551 1 98 137 GLU B N 1
ATOM 2174 C CA . GLU B 1 137 ? -11.828 11.016 8.344 1 98 137 GLU B CA 1
ATOM 2175 C C . GLU B 1 137 ? -11.336 9.602 8.062 1 98 137 GLU B C 1
ATOM 2177 O O . GLU B 1 137 ? -10.68 9.352 7.051 1 98 137 GLU B O 1
ATOM 2182 N N . LEU B 1 138 ? -11.609 8.695 8.977 1 97.62 138 LEU B N 1
ATOM 2183 C CA . LEU B 1 138 ? -11.258 7.305 8.703 1 97.62 138 LEU B CA 1
ATOM 2184 C C . LEU B 1 138 ? -11.859 6.844 7.383 1 97.62 138 LEU B C 1
ATOM 2186 O O . LEU B 1 138 ? -13.023 7.137 7.094 1 97.62 138 LEU B O 1
ATOM 2190 N N . TYR B 1 139 ? -11.133 6.207 6.598 1 98.25 139 TYR B N 1
ATOM 2191 C CA . TYR B 1 139 ? -11.57 5.809 5.266 1 98.25 139 TYR B CA 1
ATOM 2192 C C . TYR B 1 139 ? -12.578 4.668 5.34 1 98.25 139 TYR B C 1
ATOM 2194 O O . TYR B 1 139 ? -12.297 3.619 5.926 1 98.25 139 TYR B O 1
ATOM 2202 N N . LYS B 1 140 ? -13.766 4.883 4.863 1 88.25 140 LYS B N 1
ATOM 2203 C CA . LYS B 1 140 ? -14.852 3.91 4.773 1 88.25 140 LYS B CA 1
ATOM 2204 C C . LYS B 1 140 ? -15.523 3.955 3.404 1 88.25 140 LYS B C 1
ATOM 2206 O O . LYS B 1 140 ? -15.758 5.035 2.859 1 88.25 140 LYS B O 1
ATOM 2211 N N . ASN B 1 141 ? -15.516 2.85 2.615 1 76.56 141 ASN B N 1
ATOM 2212 C CA . ASN B 1 141 ? -16.234 2.857 1.348 1 76.56 141 ASN B CA 1
ATOM 2213 C C . ASN B 1 141 ? -17.734 2.627 1.552 1 76.56 141 ASN B C 1
ATOM 2215 O O . ASN B 1 141 ? -18.125 1.937 2.49 1 76.56 141 ASN B O 1
#

Nearest PDB structures (foldseek):
  2zv3-assembly4_G  TM=8.082E-01  e=1.803E-06  Methanocaldococcus jannaschii DSM 2661
  2zv3-assembly1_A  TM=8.441E-01  e=4.457E-06  Methanocaldococcus jannaschii DSM 2661
  2zv3-assembly2_C  TM=8.395E-01  e=6.569E-06  Methanocaldococcus jannaschii DSM 2661
  1q7s-assembly3_A  TM=8.081E-01  e=1.033E-05  Homo sapiens
  1q7s-assembly3_B  TM=7.892E-01  e=1.522E-05  Homo sapiens

Foldseek 3Di:
DPDPPPLPQPVPPPDDDPPDCVVWPWEKEKEFEVVCVVPDDPVVRVVQRVVFVVVQCVVPVPPPLSVVQVVCVPDHHYFYKYDHHDVLVVVLVVLCSVVSFAKDWDADPPVRRTTMMMTRTDTCVSVVVSCVVGPIGGDDD/DPDPPPLPQPPPPPDDDPPDCVVWPWEKEKEFAVVCVVPDDPVVRVVQRVVFVVVQCVVPVPPPLSVVQVVCVVDHHYFYKYDHHDVLVVVLVVLCSVVSFAKDWDADPPVRRTTMMMTRTDTCVSVVVSCVVGPIGGDDD

=== Feature glossary ===
A reading guide for the features in this record.

Start from the sequence.

  · Sequence gives the chain of amino acids in standard one-letter code (A=alanine, C=cysteine, …, Y=tyrosine), read N→C. It is the only feature that is directly encoded by the gene; all structural features are derived from the folded form of this sequence.

Fold it, and you get atomic coordinates and the backbone conformation that goes with them.

  · Structure coordinates are given as an mmCIF _atom_site loop: one row per atom with element, residue name, chain id, sequence number, and x/y/z position in Å. Only the four main-chain atoms per residue are included here; side chains are omitted to keep the record compact.

  · Backbone dihedral angles. Every residue except chain termini has a φ (preceding-C → N → Cα → C) and a ψ (N → Cα → C → next-N). They are reported in degrees following the IUPAC sign convention. Secondary structure is essentially a statement about which (φ, ψ) basin each residue occupies.

  · Eight-state secondary structure (DSSP): H is the canonical α-helix, G the tighter 3₁₀-helix, I the wider π-helix; E/B are β-structure, T and S are turns and bends, and '-' is everything else. DSSP derives these from the pattern of main-chain N–H···O=C hydrogen bonds, not from the sequence.

  · SS3 is a coarse helix/strand/coil call (letters a/b/c) made by the P-SEA algorithm from inter-Cα distances and dihedrals. It is less detailed than DSSP but needs only Cα positions.

Summarize the fold with a handful of shape descriptors and a per-residue structural alphabet.

  · Radius of gyration (Rg) is the root-mean-square distance of Cα atoms from their centroid — a single number for overall size and compactness. A globular domain of N residues has Rg ≈ 2.2·N^0.38 Å; an extended or disordered chain has a much larger Rg. The Cα contact count is the number of residue pairs whose Cα atoms are within 8 Å and are more than four positions apart in sequence — a standard proxy for tertiary packing density. The bounding box is the smallest axis-aligned box enclosing all Cα atoms.

  · 3Di is Foldseek's structural alphabet. Each residue is assigned one of twenty discrete states based on how its Cα sits relative to its spatial (not sequential) neighbors. Aligning 3Di strings finds structural homologs roughly as well as full 3D superposition, but orders of magnitude faster.

  · Solvent-accessible surface area (SASA) is the area in Å² traced out by the centre of a 1.4 Å probe sphere (a water molecule) rolled over the protein's van der Waals surface (Shrake–Rupley / Lee–Richards construction). Buried residues have near-zero SASA; fully exposed residues can exceed 200 Å². The total SASA scales roughly with the number of surface residues.

Ask how reliable the model is.

  · For AlphaFold models, the B-factor field carries pLDDT — the model's own estimate of local accuracy on a 0–100 scale. Regions with pLDDT<50 should be treated as essentially unmodeled; they often correspond to intrinsically disordered segments.

  · For experimental (PDB) structures, the B-factor (temperature factor) quantifies the positional spread of each atom in the crystal — a combination of thermal vibration and static disorder — in units of Å². High B-factors mark flexible loops or poorly resolved regions; low B-factors mark the rigid, well-ordered core.

  · Predicted Aligned Error (PAE) is an AlphaFold confidence matrix: entry (i, j) is the expected error in the position of residue j, in ångströms, when the prediction is superimposed on the true structure at residue i. Low PAE within a block of residues means that block is internally rigid and well-predicted; high PAE between two blocks means their relative placement is uncertain even if each block individually is confident.

Place it in context: what it resembles, what it is annotated as, and how it looks.

  · Structural nearest neighbors (via Foldseek easy-search vs the PDB). Reported per hit: target PDB id, E-value, and alignment TM-score. A TM-score above ~0.5 is the conventional threshold for 'same fold'.

  · Functional annotations link the protein to curated databases. InterPro entries identify conserved domains and families by matching the sequence against member-database signatures (Pfam, PROSITE, CDD, …). Gene Ontology (GO) terms describe molecular function, biological process, and cellular component in a controlled vocabulary. CATH places the structure in a hierarchical fold classification (Class/Architecture/Topology/Homologous-superfamily). The organism is the source species.

  · The contact map is a binary N×N matrix image: pixel (i, j) is dark where Cα_i and Cα_j are within 8 Å and |i−j|>4. Because the |i−j|>4 filter removes local helical contacts, off-diagonal stripes parallel to the main diagonal indicate parallel β-sheets; stripes perpendicular to it indicate antiparallel β-sheets. The Ramachandran plot scatters every residue's (φ, ψ) pair against the sterically allowed regions. The PAE heatmap renders the predicted-aligned-error matrix.

  · Six rendered views show the 3D structure from the faces of a cube — i.e. along ±x, ±y, ±z. Rendering representation is drawn randomly per protein from cartoon (secondary-structure ribbons), sticks (backbone bonds), or molecular surface; coloring is either N→C rainbow (blue at the N-terminus through red at the C-terminus) or one color per chain.